Protein AF-A0A954YQ89-F1 (afdb_monomer_lite)

Sequence (185 aa):
KGMESLIGGGPRRVGPFTIPGMLANMASGNVAITLGATGPNYSPVSACAASGHAIGEGMRLIQRGDAKIVYAGGAEAPITRLSVAGYNAMGALSRRNDDPATSSRPFDAGRDGFVLAEGSATLVLEDLDHALERGATIYGEAMGYGATDDANHIVQPAPGGEGAARAMGLALSEANLDPGQIGYI

Structure (mmCIF, N/CA/C/O backbone):
data_AF-A0A954YQ89-F1
#
_entry.id   AF-A0A954YQ89-F1
#
loop_
_atom_site.group_PDB
_atom_site.id
_atom_site.type_symbol
_atom_site.label_atom_id
_atom_site.label_alt_id
_atom_site.label_comp_id
_atom_site.label_asym_id
_atom_site.label_entity_id
_atom_site.label_seq_id
_atom_site.pdbx_PDB_ins_code
_atom_site.Cartn_x
_atom_site.Cartn_y
_atom_site.Cartn_z
_atom_site.occupancy
_atom_site.B_iso_or_equiv
_atom_site.auth_seq_id
_atom_site.auth_comp_id
_atom_site.auth_asym_id
_atom_site.auth_atom_id
_atom_site.pdbx_PDB_model_num
ATOM 1 N N . LYS A 1 1 ? 13.042 11.730 -17.926 1.00 67.81 1 LYS A N 1
ATOM 2 C CA . LYS A 1 1 ? 13.331 13.187 -17.882 1.00 67.81 1 LYS A CA 1
ATOM 3 C C . LYS A 1 1 ? 14.570 13.534 -17.054 1.00 67.81 1 LYS A C 1
ATOM 5 O O . LYS A 1 1 ? 15.540 13.943 -17.664 1.00 67.81 1 LYS A O 1
ATOM 10 N N . GLY A 1 2 ? 14.609 13.352 -15.723 1.00 81.94 2 GLY A N 1
ATOM 11 C CA . GLY A 1 2 ? 15.793 13.733 -14.916 1.00 81.94 2 GLY A CA 1
ATOM 12 C C . GLY A 1 2 ? 17.099 13.044 -15.348 1.00 81.94 2 GLY A C 1
ATOM 13 O O . GLY A 1 2 ? 18.086 13.715 -15.637 1.00 81.94 2 GLY A O 1
ATOM 14 N N . MET A 1 3 ? 17.069 11.714 -15.484 1.00 84.94 3 MET A N 1
ATOM 15 C CA . MET A 1 3 ? 18.231 10.924 -15.920 1.00 84.94 3 MET A CA 1
ATOM 16 C C . MET A 1 3 ? 18.636 11.204 -17.377 1.00 84.94 3 MET A C 1
ATOM 18 O O . MET A 1 3 ? 19.811 11.373 -17.674 1.00 84.94 3 MET A O 1
ATOM 22 N N . GLU A 1 4 ? 17.665 11.322 -18.286 1.00 87.50 4 GLU A N 1
ATOM 23 C CA . GLU A 1 4 ? 17.917 11.667 -19.696 1.00 87.50 4 GLU A CA 1
ATOM 24 C C . GLU A 1 4 ? 18.566 13.052 -19.833 1.00 87.50 4 GLU A C 1
ATOM 26 O O . GLU A 1 4 ? 19.519 13.212 -20.591 1.00 87.50 4 GLU A O 1
ATOM 31 N N . SER A 1 5 ? 18.098 14.043 -19.063 1.00 89.69 5 SER A N 1
ATOM 32 C CA . SER A 1 5 ? 18.705 15.378 -19.012 1.00 89.69 5 SER A CA 1
ATOM 33 C C . SER A 1 5 ? 20.143 15.341 -18.493 1.00 89.69 5 SER A C 1
ATOM 35 O O . SER A 1 5 ? 20.989 16.054 -19.032 1.00 89.69 5 SER A O 1
ATOM 37 N N . LEU A 1 6 ? 20.424 14.515 -17.477 1.00 93.69 6 LEU A N 1
ATOM 38 C CA . LEU A 1 6 ? 21.769 14.342 -16.927 1.00 93.69 6 LEU A CA 1
ATOM 39 C C . LEU A 1 6 ? 22.718 13.700 -17.948 1.00 93.69 6 LEU A C 1
ATOM 41 O O . LEU A 1 6 ? 23.793 14.242 -18.193 1.00 93.69 6 LEU A O 1
ATOM 45 N N . ILE A 1 7 ? 22.318 12.583 -18.562 1.00 94.19 7 ILE A N 1
ATOM 46 C CA . ILE A 1 7 ? 23.151 11.839 -19.521 1.00 94.19 7 ILE A CA 1
ATOM 47 C C . ILE A 1 7 ? 23.373 12.651 -20.803 1.00 94.19 7 ILE A C 1
ATOM 49 O O . ILE A 1 7 ? 24.495 12.738 -21.290 1.00 94.19 7 ILE A O 1
ATOM 53 N N . GLY A 1 8 ? 22.317 13.263 -21.348 1.00 93.50 8 GLY A N 1
ATOM 54 C CA . GLY A 1 8 ? 22.383 13.972 -22.628 1.00 93.50 8 GLY A CA 1
ATOM 55 C C . GLY A 1 8 ? 22.917 15.404 -22.548 1.00 93.50 8 GLY A C 1
ATOM 56 O O . GLY A 1 8 ? 23.298 15.961 -23.573 1.00 93.50 8 GLY A O 1
ATOM 57 N N . GLY A 1 9 ? 22.925 16.030 -21.365 1.00 90.94 9 GLY A N 1
ATOM 58 C CA . GLY A 1 9 ? 23.241 17.457 -21.238 1.00 90.94 9 GLY A CA 1
ATOM 59 C C . GLY A 1 9 ? 23.965 17.876 -19.957 1.00 90.94 9 GLY A C 1
ATOM 60 O O . GLY A 1 9 ? 24.150 19.073 -19.729 1.00 90.94 9 GLY A O 1
ATOM 61 N N . GLY A 1 10 ? 24.395 16.922 -19.130 1.00 94.25 10 GLY A N 1
ATOM 62 C CA . GLY A 1 10 ? 25.173 17.171 -17.922 1.00 94.25 10 GLY A CA 1
ATOM 63 C C . GLY A 1 10 ? 24.354 17.688 -16.729 1.00 94.25 10 GLY A C 1
ATOM 64 O O . GLY A 1 10 ? 23.158 17.971 -16.830 1.00 94.25 10 GLY A O 1
ATOM 65 N N . PRO A 1 11 ? 24.998 17.852 -15.560 1.00 93.94 11 PRO A N 1
ATOM 66 C CA . PRO A 1 11 ? 24.313 18.120 -14.292 1.00 93.94 11 PRO A CA 1
ATOM 67 C C . PRO A 1 11 ? 23.525 19.437 -14.271 1.00 93.94 11 PRO A C 1
ATOM 69 O O . PRO A 1 11 ? 22.501 19.525 -13.602 1.00 93.94 11 PRO A O 1
ATOM 72 N N . ARG A 1 12 ? 23.929 20.448 -15.055 1.00 94.69 12 ARG A N 1
ATOM 73 C CA . ARG A 1 12 ? 23.222 21.743 -15.142 1.00 94.69 12 ARG A CA 1
ATOM 74 C C . ARG A 1 12 ? 21.823 21.646 -15.762 1.00 94.69 12 ARG A C 1
ATOM 76 O O . ARG A 1 12 ? 21.049 22.589 -15.657 1.00 94.69 12 ARG A O 1
ATOM 83 N N . ARG A 1 13 ? 21.504 20.537 -16.439 1.00 93.06 13 ARG A N 1
ATOM 84 C CA . ARG A 1 13 ? 20.197 20.291 -17.073 1.00 93.06 13 ARG A CA 1
ATOM 85 C C . ARG A 1 13 ? 19.208 19.585 -16.145 1.00 93.06 13 ARG A C 1
ATOM 87 O O . ARG A 1 13 ? 18.050 19.402 -16.523 1.00 93.06 13 ARG A O 1
ATOM 94 N N . VAL A 1 14 ? 19.648 19.179 -14.956 1.00 93.50 14 VAL A N 1
ATOM 95 C CA . VAL A 1 14 ? 18.788 18.588 -13.931 1.00 93.50 14 VAL A CA 1
ATOM 96 C C . VAL A 1 14 ? 17.991 19.709 -13.265 1.00 93.50 14 VAL A C 1
ATOM 98 O O . VAL A 1 14 ? 18.559 20.674 -12.762 1.00 93.50 14 VAL A O 1
ATOM 101 N N . GLY A 1 15 ? 16.661 19.609 -13.295 1.00 92.56 15 GLY A N 1
ATOM 102 C CA . GLY A 1 15 ? 15.789 20.641 -12.733 1.00 92.56 15 GLY A CA 1
ATOM 103 C C . GLY A 1 15 ? 15.854 20.683 -11.199 1.00 92.56 15 GLY A C 1
ATOM 104 O O . GLY A 1 15 ? 16.060 19.637 -10.577 1.00 92.56 15 GLY A O 1
ATOM 105 N N . PRO A 1 16 ? 15.605 21.845 -10.567 1.00 92.94 16 PRO A N 1
ATOM 106 C CA . PRO A 1 16 ? 15.677 21.999 -9.109 1.00 92.94 16 PRO A CA 1
ATOM 107 C C . PRO A 1 16 ? 14.652 21.135 -8.355 1.00 92.94 16 PRO A C 1
ATOM 109 O O . PRO A 1 16 ? 14.898 20.716 -7.230 1.00 92.94 16 PRO A O 1
ATOM 112 N N . PHE A 1 17 ? 13.532 20.794 -8.997 1.00 93.06 17 PHE A N 1
ATOM 113 C CA . PHE A 1 17 ? 12.487 19.940 -8.424 1.00 93.06 17 PHE A CA 1
ATOM 114 C C . PHE A 1 17 ? 12.703 18.446 -8.684 1.00 93.06 17 PHE A C 1
ATOM 116 O O . PHE A 1 17 ? 11.810 17.650 -8.426 1.00 93.06 17 PHE A O 1
ATOM 123 N N . THR A 1 18 ? 13.871 18.040 -9.191 1.00 93.00 18 THR A N 1
ATOM 124 C CA . THR A 1 18 ? 14.135 16.627 -9.501 1.00 93.00 18 THR A CA 1
ATOM 125 C C . THR A 1 18 ? 14.035 15.755 -8.252 1.00 93.00 18 THR A C 1
ATOM 127 O O . THR A 1 18 ? 13.341 14.747 -8.292 1.00 93.00 18 THR A O 1
ATOM 130 N N . ILE A 1 19 ? 14.664 16.159 -7.141 1.00 93.19 19 ILE A N 1
ATOM 131 C CA . ILE A 1 19 ? 14.622 15.396 -5.884 1.00 93.19 19 ILE A CA 1
ATOM 132 C C . ILE A 1 19 ? 13.214 15.424 -5.253 1.00 93.19 19 ILE A C 1
ATOM 134 O O . ILE A 1 19 ? 12.648 14.349 -5.056 1.00 93.19 19 ILE A O 1
ATOM 138 N N . PRO A 1 20 ? 12.569 16.592 -5.037 1.00 92.81 20 PRO A N 1
ATOM 139 C CA . PRO A 1 20 ? 11.173 16.630 -4.582 1.00 92.81 20 PRO A CA 1
ATOM 140 C C . PRO A 1 20 ? 10.174 15.935 -5.521 1.00 92.81 20 PRO A C 1
ATOM 142 O O . PRO A 1 20 ? 9.074 15.600 -5.110 1.00 92.81 20 PRO A O 1
ATOM 145 N N . GLY A 1 21 ? 10.519 15.735 -6.792 1.00 91.31 21 GLY A N 1
ATOM 146 C CA . GLY A 1 21 ? 9.680 15.025 -7.754 1.00 91.31 21 GLY A CA 1
ATOM 147 C C . GLY A 1 21 ? 9.870 13.506 -7.769 1.00 91.31 21 GLY A C 1
ATOM 148 O O . GLY A 1 21 ? 9.140 12.839 -8.493 1.00 91.31 21 GLY A O 1
ATOM 149 N N . MET A 1 22 ? 10.849 12.956 -7.037 1.00 91.12 22 MET A N 1
ATOM 150 C CA . MET A 1 22 ? 11.159 11.513 -7.048 1.00 91.12 22 MET A CA 1
ATOM 151 C C . MET A 1 22 ? 11.145 10.844 -5.674 1.00 91.12 22 MET A C 1
ATOM 153 O O . MET A 1 22 ? 11.141 9.619 -5.600 1.00 91.12 22 MET A O 1
ATOM 157 N N . LEU A 1 23 ? 11.193 11.618 -4.589 1.00 95.50 23 LEU A N 1
ATOM 158 C CA . LEU A 1 23 ? 11.127 11.062 -3.242 1.00 95.50 23 LEU A CA 1
ATOM 159 C C . LEU A 1 23 ? 9.740 10.444 -3.000 1.00 95.50 23 LEU A C 1
ATOM 161 O O . LEU A 1 23 ? 8.721 11.105 -3.194 1.00 95.50 23 LEU A O 1
ATOM 165 N N . ALA A 1 24 ? 9.704 9.191 -2.543 1.00 94.88 24 ALA A N 1
ATOM 166 C CA . ALA A 1 24 ? 8.459 8.438 -2.355 1.00 94.88 24 ALA A CA 1
ATOM 167 C C . ALA A 1 24 ? 7.471 9.127 -1.393 1.00 94.88 24 ALA A C 1
ATOM 169 O O . ALA A 1 24 ? 6.262 9.079 -1.599 1.00 94.88 24 ALA A O 1
ATOM 170 N N . ASN A 1 25 ? 7.977 9.839 -0.381 1.00 95.81 25 ASN A N 1
ATOM 171 C CA . ASN A 1 25 ? 7.158 10.552 0.602 1.00 95.81 25 ASN A CA 1
ATOM 172 C C . ASN A 1 25 ? 6.551 11.869 0.093 1.00 95.81 25 ASN A C 1
ATOM 174 O O . ASN A 1 25 ? 5.861 12.570 0.829 1.00 95.81 25 ASN A O 1
ATOM 178 N N . MET A 1 26 ? 6.802 12.252 -1.157 1.00 96.81 26 MET A N 1
ATOM 179 C CA . MET A 1 26 ? 6.308 13.526 -1.675 1.00 96.81 26 MET A CA 1
ATOM 180 C C . MET A 1 26 ? 4.815 13.490 -1.976 1.00 96.81 26 MET A C 1
ATOM 182 O O . MET A 1 26 ? 4.185 14.543 -1.952 1.00 96.81 26 MET A O 1
ATOM 186 N N . ALA A 1 27 ? 4.220 12.312 -2.181 1.00 95.12 27 ALA A N 1
ATOM 187 C CA . ALA A 1 27 ? 2.768 12.186 -2.257 1.00 95.12 27 ALA A CA 1
ATOM 188 C C . ALA A 1 27 ? 2.107 12.633 -0.937 1.00 95.12 27 ALA A C 1
ATOM 190 O O . ALA A 1 27 ? 1.283 13.549 -0.949 1.00 95.12 27 ALA A O 1
ATOM 191 N N . SER A 1 28 ? 2.534 12.079 0.207 1.00 97.06 28 SER A N 1
ATOM 192 C CA . SER A 1 28 ? 2.011 12.472 1.526 1.00 97.06 28 SER A CA 1
ATOM 193 C C . SER A 1 28 ? 2.355 13.922 1.879 1.00 97.06 28 SER A C 1
ATOM 195 O O . SER A 1 28 ? 1.535 14.638 2.454 1.00 97.06 28 SER A O 1
ATOM 197 N N . GLY A 1 29 ? 3.545 14.394 1.493 1.00 97.38 29 GLY A N 1
ATOM 198 C CA . GLY A 1 29 ? 3.954 15.787 1.670 1.00 97.38 29 GLY A CA 1
ATOM 199 C C . GLY A 1 29 ? 3.055 16.776 0.922 1.00 97.38 29 GLY A C 1
ATOM 200 O O . GLY A 1 29 ? 2.600 17.755 1.510 1.00 97.38 29 GLY A O 1
ATOM 201 N N . ASN A 1 30 ? 2.749 16.514 -0.354 1.00 96.81 30 ASN A N 1
ATOM 202 C CA . ASN A 1 30 ? 1.881 17.391 -1.148 1.00 96.81 30 ASN A CA 1
ATOM 203 C C . ASN A 1 30 ? 0.452 17.426 -0.599 1.00 96.81 30 ASN A C 1
ATOM 205 O O . ASN A 1 30 ? -0.103 18.512 -0.449 1.00 96.81 30 ASN A O 1
ATOM 209 N N . VAL A 1 31 ? -0.114 16.271 -0.232 1.00 96.75 31 VAL A N 1
ATOM 210 C CA . VAL A 1 31 ? -1.445 16.207 0.394 1.00 96.75 31 VAL A CA 1
ATOM 211 C C . VAL A 1 31 ? -1.480 17.035 1.680 1.00 96.75 31 VAL A C 1
ATOM 213 O O . VAL A 1 31 ? -2.396 17.833 1.872 1.00 96.75 31 VAL A O 1
ATOM 216 N N . ALA A 1 32 ? -0.458 16.918 2.531 1.00 97.88 3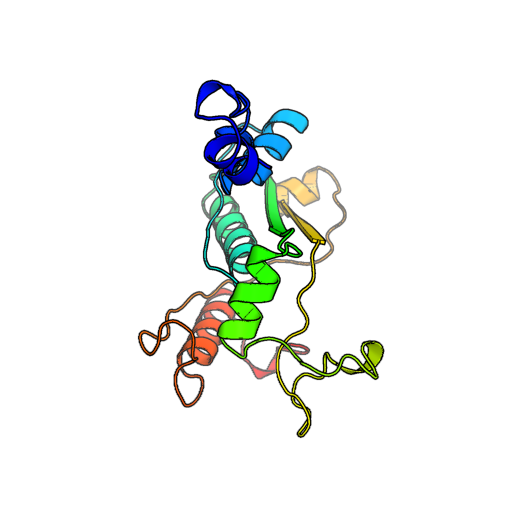2 ALA A N 1
ATOM 217 C CA . ALA A 1 32 ? -0.386 17.691 3.766 1.00 97.88 32 ALA A CA 1
ATOM 218 C C . ALA A 1 32 ? -0.290 19.203 3.523 1.00 97.88 32 ALA A C 1
ATOM 220 O O . ALA A 1 32 ? -0.993 19.962 4.186 1.00 97.88 32 ALA A O 1
ATOM 221 N N . ILE A 1 33 ? 0.510 19.643 2.545 1.00 98.06 33 ILE A N 1
ATOM 222 C CA . ILE A 1 33 ? 0.592 21.059 2.153 1.00 98.06 33 ILE A CA 1
ATOM 223 C C . ILE A 1 33 ? -0.768 21.563 1.662 1.00 98.06 33 ILE A C 1
ATOM 225 O O . ILE A 1 33 ? -1.204 22.637 2.069 1.00 98.06 33 ILE A O 1
ATOM 229 N N . THR A 1 34 ? -1.451 20.798 0.807 1.00 97.75 34 THR A N 1
ATOM 230 C CA . THR A 1 34 ? -2.758 21.181 0.254 1.00 97.75 34 THR A CA 1
ATOM 231 C C . THR A 1 34 ? -3.837 21.289 1.329 1.00 97.75 34 THR A C 1
ATOM 233 O O . THR A 1 34 ? -4.654 22.204 1.277 1.00 97.75 34 THR A O 1
ATOM 236 N N . LEU A 1 35 ? -3.843 20.375 2.299 1.00 97.19 35 LEU A N 1
ATOM 237 C CA . LEU A 1 35 ? -4.869 20.311 3.342 1.00 97.19 35 LEU A CA 1
ATOM 238 C C . LEU A 1 35 ? -4.512 21.107 4.607 1.00 97.19 35 LEU A C 1
ATOM 240 O O . LEU A 1 35 ? -5.348 21.236 5.497 1.00 97.19 35 LEU A O 1
ATOM 244 N N . GLY A 1 36 ? -3.280 21.613 4.717 1.00 97.69 36 GLY A N 1
ATOM 245 C CA . GLY A 1 36 ? -2.772 22.222 5.948 1.00 97.69 36 GLY A CA 1
ATOM 246 C C . GLY A 1 36 ? -2.621 21.223 7.103 1.00 97.69 36 GLY A C 1
ATOM 247 O O . GLY A 1 36 ? -2.709 21.616 8.264 1.00 97.69 36 GLY A O 1
ATOM 248 N N . ALA A 1 37 ? -2.424 19.933 6.806 1.00 97.56 37 ALA A N 1
ATOM 249 C CA . ALA A 1 37 ? -2.300 18.889 7.820 1.00 97.56 37 ALA A CA 1
ATOM 250 C C . ALA A 1 37 ? -0.899 18.895 8.453 1.00 97.56 37 ALA A C 1
ATOM 252 O O . ALA A 1 37 ? 0.110 18.792 7.757 1.00 97.56 37 ALA A O 1
ATOM 253 N N . THR A 1 38 ? -0.843 18.981 9.783 1.00 97.62 38 THR A N 1
ATOM 254 C CA . THR A 1 38 ? 0.404 19.119 10.563 1.00 97.62 38 THR A CA 1
ATOM 255 C C . THR A 1 38 ? 0.677 17.949 11.512 1.00 97.62 38 THR A C 1
ATOM 257 O O . THR A 1 38 ? 1.622 18.004 12.296 1.00 97.62 38 THR A O 1
ATOM 260 N N . GLY A 1 39 ? -0.142 16.895 11.451 1.00 97.75 39 GLY A N 1
ATOM 261 C CA . GLY A 1 39 ? 0.070 15.653 12.195 1.00 97.75 39 GLY A CA 1
ATOM 262 C C . GLY A 1 39 ? 1.210 14.791 11.627 1.00 97.75 39 GLY A C 1
ATOM 263 O O . GLY A 1 39 ? 1.969 15.246 10.764 1.00 97.75 39 GLY A O 1
ATOM 264 N N . PRO A 1 40 ? 1.332 13.529 12.080 1.00 98.06 40 PRO A N 1
ATOM 265 C CA . PRO A 1 40 ? 2.327 12.590 11.565 1.00 98.06 40 PRO A CA 1
ATOM 266 C C . PRO A 1 40 ? 2.283 12.468 10.033 1.00 98.06 40 PRO A C 1
ATOM 268 O O . PRO A 1 40 ? 1.222 12.258 9.447 1.00 98.06 40 PRO A O 1
ATOM 271 N N . ASN A 1 41 ? 3.443 12.590 9.380 1.00 98.25 41 ASN A N 1
ATOM 272 C CA . ASN A 1 41 ? 3.565 12.529 7.922 1.00 98.25 41 ASN A CA 1
ATOM 273 C C . ASN A 1 41 ? 4.774 11.687 7.509 1.00 98.25 41 ASN A C 1
ATOM 275 O O . ASN A 1 41 ? 5.921 12.053 7.768 1.00 98.25 41 ASN A O 1
ATOM 279 N N . TYR A 1 42 ? 4.505 10.561 6.856 1.00 97.50 42 TYR A N 1
ATOM 280 C CA . TYR A 1 42 ? 5.509 9.665 6.297 1.00 97.50 42 TYR A CA 1
ATOM 281 C C . TYR A 1 42 ? 4.881 8.794 5.200 1.00 97.50 42 TYR A C 1
ATOM 283 O O . TYR A 1 42 ? 3.687 8.884 4.916 1.00 97.50 42 TYR A O 1
ATOM 291 N N . SER A 1 43 ? 5.691 7.967 4.540 1.00 97.31 43 SER A N 1
ATOM 292 C CA . SER A 1 43 ? 5.220 7.027 3.518 1.00 97.31 43 SER A CA 1
ATOM 293 C C . SER A 1 43 ? 5.957 5.697 3.660 1.00 97.31 43 SER A C 1
ATOM 295 O O . SER A 1 43 ? 7.146 5.642 3.332 1.00 97.31 43 SER A O 1
ATOM 297 N N . PRO A 1 44 ? 5.308 4.637 4.179 1.00 97.19 44 PRO A N 1
ATOM 298 C CA . PRO A 1 44 ? 5.919 3.316 4.213 1.00 97.19 44 PRO A CA 1
ATOM 299 C C . PRO A 1 44 ? 6.135 2.809 2.783 1.00 97.19 44 PRO A C 1
ATOM 301 O O . PRO A 1 44 ? 5.272 2.956 1.919 1.00 97.19 44 PRO A O 1
ATOM 304 N N . VAL A 1 45 ? 7.297 2.206 2.531 1.00 97.38 45 VAL A N 1
ATOM 305 C CA . VAL A 1 45 ? 7.667 1.670 1.215 1.00 97.38 45 VAL A CA 1
ATOM 306 C C . VAL A 1 45 ? 7.934 0.176 1.352 1.00 97.38 45 VAL A C 1
ATOM 308 O O . VAL A 1 45 ? 9.005 -0.237 1.785 1.00 97.38 45 VAL A O 1
ATOM 311 N N . SER A 1 46 ? 6.942 -0.632 0.981 1.00 97.56 46 SER A N 1
ATOM 312 C CA . SER A 1 46 ? 6.968 -2.103 1.044 1.00 97.56 46 SER A CA 1
ATOM 313 C C . SER A 1 46 ? 6.450 -2.738 -0.254 1.00 97.56 46 SER A C 1
ATOM 315 O O . SER A 1 46 ? 5.720 -3.730 -0.245 1.00 97.56 46 SER A O 1
ATOM 317 N N . ALA A 1 47 ? 6.821 -2.144 -1.394 1.00 97.06 47 ALA A N 1
ATOM 318 C CA . ALA A 1 47 ? 6.390 -2.568 -2.728 1.00 97.06 47 ALA A CA 1
ATOM 319 C C . ALA A 1 47 ? 4.854 -2.696 -2.824 1.00 97.06 47 ALA A C 1
ATOM 321 O O . ALA A 1 47 ? 4.138 -1.767 -2.452 1.00 97.06 47 ALA A O 1
ATOM 322 N N . CYS A 1 48 ? 4.334 -3.831 -3.301 1.00 97.00 48 CYS A N 1
ATOM 323 C CA . CYS A 1 48 ? 2.901 -4.057 -3.516 1.00 97.00 48 CYS A CA 1
ATOM 324 C C . CYS A 1 48 ? 2.042 -3.910 -2.246 1.00 97.00 48 CYS A C 1
ATOM 326 O O . CYS A 1 48 ? 0.845 -3.666 -2.359 1.00 97.00 48 CYS A O 1
ATOM 328 N N . ALA A 1 49 ? 2.633 -4.039 -1.052 1.00 97.94 49 ALA A N 1
ATOM 329 C CA . ALA A 1 49 ? 1.925 -3.923 0.223 1.00 97.94 49 ALA A CA 1
ATOM 330 C C . ALA A 1 49 ? 1.885 -2.486 0.781 1.00 97.94 49 ALA A C 1
ATOM 332 O O . ALA A 1 49 ? 1.259 -2.254 1.815 1.00 97.94 49 ALA A O 1
ATOM 333 N N . ALA A 1 50 ? 2.539 -1.519 0.125 1.00 98.31 50 ALA A N 1
ATOM 334 C CA . ALA A 1 50 ? 2.774 -0.182 0.677 1.00 98.31 50 ALA A CA 1
ATOM 335 C C . ALA A 1 50 ? 1.491 0.543 1.107 1.00 98.31 50 ALA A C 1
ATOM 337 O O . ALA A 1 50 ? 1.439 1.096 2.204 1.00 98.31 50 ALA A O 1
ATOM 338 N N . SER A 1 51 ? 0.436 0.501 0.289 1.00 97.38 51 SER A N 1
ATOM 339 C CA . SER A 1 51 ? -0.846 1.137 0.617 1.00 97.38 51 SER A CA 1
ATOM 340 C C . SER A 1 51 ? -1.569 0.439 1.771 1.00 97.38 51 SER A C 1
ATOM 342 O O . SER A 1 51 ? -2.133 1.116 2.628 1.00 97.38 51 SER A O 1
ATOM 344 N N . GLY A 1 52 ? -1.508 -0.895 1.839 1.00 97.88 52 GLY A N 1
ATOM 345 C CA . GLY A 1 52 ? -2.045 -1.669 2.960 1.00 97.88 52 GLY A CA 1
ATOM 346 C C . GLY A 1 52 ? -1.341 -1.327 4.274 1.00 97.88 52 GLY A C 1
ATOM 347 O O . GLY A 1 52 ? -2.003 -1.072 5.277 1.00 97.88 52 GLY A O 1
ATOM 348 N N . HIS A 1 53 ? -0.009 -1.216 4.252 1.00 98.50 53 HIS A N 1
ATOM 349 C CA . HIS A 1 53 ? 0.765 -0.758 5.408 1.00 98.50 53 HIS A CA 1
ATOM 350 C C . HIS A 1 53 ? 0.442 0.692 5.778 1.00 98.50 53 HIS A C 1
ATOM 352 O O . HIS A 1 53 ? 0.303 0.993 6.955 1.00 98.50 53 HIS A O 1
ATOM 358 N N . ALA A 1 54 ? 0.282 1.596 4.807 1.00 98.50 54 ALA A N 1
ATOM 359 C CA . ALA A 1 54 ? -0.093 2.980 5.093 1.00 98.50 54 ALA A CA 1
ATOM 360 C C . ALA A 1 54 ? -1.449 3.073 5.812 1.00 98.50 54 ALA A C 1
ATOM 362 O O . ALA A 1 54 ? -1.585 3.846 6.758 1.00 98.50 54 ALA A O 1
ATOM 363 N N . ILE A 1 55 ? -2.434 2.269 5.399 1.00 98.56 55 ILE A N 1
ATOM 364 C CA . ILE A 1 55 ? -3.748 2.186 6.055 1.00 98.56 55 ILE A CA 1
ATOM 365 C C . ILE A 1 55 ? -3.614 1.592 7.462 1.00 98.56 55 ILE A C 1
ATOM 367 O O . ILE A 1 55 ? -4.114 2.185 8.416 1.00 98.56 55 ILE A O 1
ATOM 371 N N . GLY A 1 56 ? -2.901 0.473 7.609 1.00 98.31 56 GLY A N 1
ATOM 372 C CA . GLY A 1 56 ? -2.674 -0.174 8.903 1.00 98.31 56 GLY A CA 1
ATOM 373 C C . GLY A 1 56 ? -1.942 0.721 9.906 1.00 98.31 56 GLY A C 1
ATOM 374 O O . GLY A 1 56 ? -2.387 0.885 11.038 1.00 98.31 56 GLY A O 1
ATOM 375 N N . GLU A 1 57 ? -0.861 1.378 9.490 1.00 98.19 57 GLU A N 1
ATOM 376 C CA . GLU A 1 57 ? -0.139 2.333 10.336 1.00 98.19 57 GLU A CA 1
ATOM 377 C C . GLU A 1 57 ? -0.964 3.600 10.611 1.00 98.19 57 GLU A C 1
ATOM 379 O O . GLU A 1 57 ? -0.918 4.138 11.715 1.00 98.19 57 GLU A O 1
ATOM 384 N N . GLY A 1 58 ? -1.789 4.049 9.659 1.00 98.25 58 GLY A N 1
ATOM 385 C CA . GLY A 1 58 ? -2.743 5.135 9.882 1.00 98.25 58 GLY A CA 1
ATOM 386 C C . GLY A 1 58 ? -3.772 4.804 10.967 1.00 98.25 58 GLY A C 1
ATOM 387 O O . GLY A 1 58 ? -4.030 5.630 11.842 1.00 98.25 58 GLY A O 1
ATOM 388 N N . MET A 1 59 ? -4.285 3.571 10.972 1.00 98.19 59 MET A N 1
ATOM 389 C CA . MET A 1 59 ? -5.124 3.046 12.052 1.00 98.19 59 MET A CA 1
ATOM 390 C C . MET A 1 59 ? -4.368 3.057 13.390 1.00 98.19 59 MET A C 1
ATOM 392 O O . MET A 1 59 ? -4.917 3.505 14.396 1.00 98.19 59 MET A O 1
ATOM 396 N N . ARG A 1 60 ? -3.089 2.647 13.412 1.00 98.06 60 ARG A N 1
ATOM 397 C CA . ARG A 1 60 ? -2.257 2.684 14.631 1.00 98.06 60 ARG A CA 1
ATOM 398 C C . ARG A 1 60 ? -2.077 4.088 15.193 1.00 98.06 60 ARG A C 1
ATOM 400 O O . ARG A 1 60 ? -2.106 4.240 16.410 1.00 98.06 60 ARG A O 1
ATOM 407 N N . LEU A 1 61 ? -1.886 5.097 14.343 1.00 98.50 61 LEU A N 1
ATOM 408 C CA . LEU A 1 61 ? -1.762 6.488 14.791 1.00 98.50 61 LEU A CA 1
ATOM 409 C C . LEU A 1 61 ? -3.019 6.951 15.540 1.00 98.50 61 LEU A C 1
ATOM 411 O O . LEU A 1 61 ? -2.906 7.601 16.576 1.00 98.50 61 LEU A O 1
ATOM 415 N N . ILE A 1 62 ? -4.204 6.579 15.051 1.00 98.50 62 ILE A N 1
ATOM 416 C CA . ILE A 1 62 ? -5.476 6.913 15.706 1.00 98.50 62 ILE A CA 1
ATOM 417 C C . ILE A 1 62 ? -5.630 6.135 17.013 1.00 98.50 62 ILE A C 1
ATOM 419 O O . ILE A 1 62 ? -5.854 6.740 18.057 1.00 98.50 62 ILE A O 1
ATOM 423 N N . GLN A 1 63 ? -5.409 4.816 16.994 1.00 97.56 63 GLN A N 1
ATOM 424 C CA . GLN A 1 63 ? -5.487 3.967 18.192 1.00 97.56 63 GLN A CA 1
ATOM 425 C C . GLN A 1 63 ? -4.545 4.426 19.320 1.00 97.56 63 GLN A C 1
ATOM 427 O O . GLN A 1 63 ? -4.862 4.269 20.497 1.00 97.56 63 GLN A O 1
ATOM 432 N N . ARG A 1 64 ? -3.374 4.977 18.974 1.00 97.75 64 ARG A N 1
ATOM 433 C CA . ARG A 1 64 ? -2.398 5.517 19.937 1.00 97.75 64 ARG A CA 1
ATOM 434 C C . ARG A 1 64 ? -2.735 6.929 20.423 1.00 97.75 64 ARG A C 1
ATOM 436 O O . ARG A 1 64 ? -2.108 7.396 21.369 1.00 97.75 64 ARG A O 1
ATOM 443 N N . GLY A 1 65 ? -3.707 7.598 19.803 1.00 97.69 65 GLY A N 1
ATOM 444 C CA . GLY A 1 65 ? -4.069 8.984 20.097 1.00 97.69 65 GLY A CA 1
ATOM 445 C C . GLY A 1 65 ? -3.141 10.028 19.464 1.00 97.69 65 GLY A C 1
ATOM 446 O O . GLY A 1 65 ? -3.228 11.204 19.812 1.00 97.69 65 GLY A O 1
ATOM 447 N N . ASP A 1 66 ? -2.274 9.631 18.526 1.00 98.19 66 ASP A N 1
ATOM 448 C CA . ASP A 1 66 ? -1.330 10.530 17.847 1.00 98.19 66 ASP A CA 1
ATOM 449 C C . ASP A 1 66 ? -2.027 11.426 16.803 1.00 98.19 66 ASP A C 1
ATOM 451 O O . ASP A 1 66 ? -1.510 12.480 16.423 1.00 98.19 66 ASP A O 1
ATOM 455 N N . ALA A 1 67 ? -3.203 11.013 16.318 1.00 98.19 67 ALA A N 1
ATOM 456 C CA . ALA A 1 67 ? -4.027 11.769 15.381 1.00 98.19 67 ALA A CA 1
ATOM 457 C C . ALA A 1 67 ? -5.515 11.429 15.544 1.00 98.19 67 ALA A C 1
ATOM 459 O O . ALA A 1 67 ? -5.865 10.299 15.859 1.00 98.19 67 ALA A O 1
ATOM 460 N N . LYS A 1 68 ? -6.399 12.395 15.262 1.00 97.94 68 LYS A N 1
ATOM 461 C CA . LYS A 1 68 ? -7.853 12.149 15.170 1.00 97.94 68 LYS A CA 1
ATOM 462 C C . LYS A 1 68 ? -8.308 11.762 13.767 1.00 97.94 68 LYS A C 1
ATOM 464 O O . LYS A 1 68 ? -9.275 11.032 13.622 1.00 97.94 68 LYS A O 1
ATOM 469 N N . ILE A 1 69 ? -7.630 12.280 12.742 1.00 98.31 69 ILE A N 1
ATOM 470 C CA . ILE A 1 69 ? -7.912 12.027 11.326 1.00 98.31 69 ILE A CA 1
ATOM 471 C C . ILE A 1 69 ? -6.590 11.700 10.641 1.00 98.31 69 ILE A C 1
ATOM 473 O O . ILE A 1 69 ? -5.611 12.432 10.809 1.00 98.31 69 ILE A O 1
ATOM 477 N N . VAL A 1 70 ? -6.571 10.639 9.838 1.00 98.62 70 VAL A N 1
ATOM 478 C CA . VAL A 1 70 ? -5.422 10.246 9.021 1.00 98.62 70 VAL A CA 1
ATOM 479 C C . VAL A 1 70 ? -5.868 10.002 7.583 1.00 98.62 70 VAL A C 1
ATOM 481 O O . VAL A 1 70 ? -6.785 9.229 7.320 1.00 98.62 70 VAL A O 1
ATOM 484 N N . TYR A 1 71 ? -5.176 10.635 6.637 1.00 98.38 71 TYR A N 1
ATOM 485 C CA . TYR A 1 71 ? -5.292 10.325 5.213 1.00 98.38 71 TYR A CA 1
ATOM 486 C C . TYR A 1 71 ? -4.295 9.216 4.886 1.00 98.38 71 TYR A C 1
ATOM 488 O O . TYR A 1 71 ? -3.087 9.452 4.903 1.00 98.38 71 TYR A O 1
ATOM 496 N N . ALA A 1 72 ? -4.788 8.013 4.610 1.00 98.38 72 ALA A N 1
ATOM 497 C CA . ALA A 1 72 ? -3.950 6.839 4.400 1.00 98.38 72 ALA A CA 1
ATOM 498 C C . ALA A 1 72 ? -4.281 6.144 3.079 1.00 98.38 72 ALA A C 1
ATOM 500 O O . ALA A 1 72 ? -5.444 5.959 2.727 1.00 98.38 72 ALA A O 1
ATOM 501 N N . GLY A 1 73 ? -3.258 5.747 2.328 1.00 97.44 73 GLY A N 1
ATOM 502 C CA . GLY A 1 73 ? -3.443 5.098 1.036 1.00 97.44 73 GLY A CA 1
ATOM 503 C C . GLY A 1 73 ? -2.148 5.004 0.249 1.00 97.44 73 GLY A C 1
ATOM 504 O O . GLY A 1 73 ? -1.067 4.904 0.824 1.00 97.44 73 GLY A O 1
ATOM 505 N N . GLY A 1 74 ? -2.254 5.033 -1.075 1.00 97.69 74 GLY A N 1
ATOM 506 C CA . GLY A 1 74 ? -1.096 4.954 -1.954 1.00 97.69 74 GLY A CA 1
ATOM 507 C C . GLY A 1 74 ? -1.380 5.488 -3.348 1.00 97.69 74 GLY A C 1
ATOM 508 O O . GLY A 1 74 ? -2.529 5.577 -3.784 1.00 97.69 74 GLY A O 1
ATOM 509 N N . ALA A 1 75 ? -0.307 5.838 -4.043 1.00 97.19 75 ALA A N 1
ATOM 510 C CA . ALA A 1 75 ? -0.316 6.238 -5.437 1.00 97.19 75 ALA A CA 1
ATOM 511 C C . ALA A 1 75 ? 0.889 5.608 -6.129 1.00 97.19 75 ALA A C 1
ATOM 513 O O . ALA A 1 75 ? 1.955 5.496 -5.525 1.00 97.19 75 ALA A O 1
ATOM 514 N N . GLU A 1 76 ? 0.717 5.210 -7.381 1.00 97.50 76 GLU A N 1
ATOM 515 C CA . GLU A 1 76 ? 1.781 4.626 -8.184 1.00 97.50 76 GLU A CA 1
ATOM 516 C C . GLU A 1 76 ? 1.589 4.999 -9.657 1.00 97.50 76 GLU A C 1
ATOM 518 O O . GLU A 1 76 ? 0.467 5.010 -10.169 1.00 97.50 76 GLU A O 1
ATOM 523 N N . ALA A 1 77 ? 2.690 5.309 -10.340 1.00 96.31 77 ALA A N 1
ATOM 524 C CA . ALA A 1 77 ? 2.708 5.687 -11.756 1.00 96.31 77 ALA A CA 1
ATOM 525 C C . ALA A 1 77 ? 3.871 4.984 -12.471 1.00 96.31 77 ALA A C 1
ATOM 527 O O . ALA A 1 77 ? 4.815 5.626 -12.950 1.00 96.31 77 ALA A O 1
ATOM 528 N N . PRO A 1 78 ? 3.863 3.640 -12.513 1.00 96.00 78 PRO A N 1
ATOM 529 C CA . PRO A 1 78 ? 5.038 2.875 -12.864 1.00 96.00 78 PRO A CA 1
ATOM 530 C C . PRO A 1 78 ? 5.119 2.632 -14.372 1.00 96.00 78 PRO A C 1
ATOM 532 O O . PRO A 1 78 ? 6.079 2.004 -14.808 1.00 96.00 78 PRO A O 1
ATOM 535 N N . ILE A 1 79 ? 4.161 3.094 -15.186 1.00 97.19 79 ILE A N 1
ATOM 536 C CA . ILE A 1 79 ? 4.107 2.836 -16.633 1.00 97.19 79 ILE A CA 1
ATOM 537 C C . ILE A 1 79 ? 5.139 3.712 -17.358 1.00 97.19 79 ILE A C 1
ATOM 539 O O . ILE A 1 79 ? 4.853 4.692 -18.042 1.00 97.19 79 ILE A O 1
ATOM 543 N N . THR A 1 80 ? 6.403 3.335 -17.198 1.00 96.00 80 THR A N 1
ATOM 544 C CA . THR A 1 80 ? 7.555 3.954 -17.848 1.00 96.00 80 THR A CA 1
ATOM 545 C C . THR A 1 80 ? 8.329 2.906 -18.635 1.00 96.00 80 THR A C 1
ATOM 547 O O . THR A 1 80 ? 8.289 1.715 -18.324 1.00 96.00 80 THR A O 1
ATOM 550 N N . ARG A 1 81 ? 9.101 3.342 -19.640 1.00 95.19 81 ARG A N 1
ATOM 551 C CA . ARG A 1 81 ? 9.946 2.431 -20.434 1.00 95.19 81 ARG A CA 1
ATOM 552 C C . ARG A 1 81 ? 10.875 1.589 -19.558 1.00 95.19 81 ARG A C 1
ATOM 554 O O . ARG A 1 81 ? 11.042 0.405 -19.827 1.00 95.19 81 ARG A O 1
ATOM 561 N N . LEU A 1 82 ? 11.457 2.196 -18.522 1.00 95.44 82 LEU A N 1
ATOM 562 C CA . LEU A 1 82 ? 12.380 1.516 -17.617 1.00 95.44 82 LEU A CA 1
ATOM 563 C C . LEU A 1 82 ? 11.664 0.438 -16.799 1.00 95.44 82 LEU A C 1
ATOM 565 O O . LEU A 1 82 ? 12.132 -0.695 -16.757 1.00 95.44 82 LEU A O 1
ATOM 569 N N . SER A 1 83 ? 10.521 0.769 -16.198 1.00 96.62 83 SER A N 1
ATOM 570 C CA . SER A 1 83 ? 9.765 -0.174 -15.369 1.00 96.62 83 SER A CA 1
ATOM 571 C C . SER A 1 83 ? 9.231 -1.348 -16.185 1.00 96.62 83 SER A C 1
ATOM 573 O O . SER A 1 83 ? 9.401 -2.496 -15.785 1.00 96.62 83 SER A O 1
ATOM 575 N N . VAL A 1 84 ? 8.640 -1.082 -17.357 1.00 97.75 84 VAL A N 1
ATOM 576 C CA . VAL A 1 84 ? 8.138 -2.135 -18.257 1.00 97.75 84 VAL A CA 1
ATOM 577 C C . VAL A 1 84 ? 9.284 -3.052 -18.688 1.00 97.75 84 VAL A C 1
ATOM 579 O O . VAL A 1 84 ? 9.148 -4.273 -18.626 1.00 97.75 84 VAL A O 1
ATOM 582 N N . ALA A 1 85 ? 10.436 -2.488 -19.072 1.00 97.88 85 ALA A N 1
ATOM 583 C CA . ALA A 1 85 ? 11.609 -3.276 -19.440 1.00 97.88 85 ALA A CA 1
ATOM 584 C C . ALA A 1 85 ? 12.132 -4.119 -18.265 1.00 97.88 85 ALA A C 1
ATOM 586 O O . ALA A 1 85 ? 12.411 -5.302 -18.449 1.00 97.88 85 ALA A O 1
ATOM 587 N N . GLY A 1 86 ? 12.220 -3.538 -17.065 1.00 97.81 86 GLY A N 1
ATOM 588 C CA . GLY A 1 86 ? 12.677 -4.223 -15.855 1.00 97.81 86 GLY A CA 1
ATOM 589 C C . GLY A 1 86 ? 11.774 -5.392 -15.462 1.00 97.81 86 GLY A C 1
ATOM 590 O O . GLY A 1 86 ? 12.248 -6.521 -15.338 1.00 97.81 86 GLY A O 1
ATOM 591 N N . TYR A 1 87 ? 10.463 -5.161 -15.353 1.00 97.69 87 TYR A N 1
ATOM 592 C CA . TYR A 1 87 ? 9.511 -6.223 -15.016 1.00 97.69 87 TYR A CA 1
ATOM 593 C C . TYR A 1 87 ? 9.418 -7.300 -16.106 1.00 97.69 87 TYR A C 1
ATOM 595 O O . TYR A 1 87 ? 9.287 -8.484 -15.791 1.00 97.69 87 TYR A O 1
ATOM 603 N N . ASN A 1 88 ? 9.539 -6.935 -17.389 1.00 96.88 88 ASN A N 1
ATOM 604 C CA . ASN A 1 88 ? 9.597 -7.926 -18.465 1.00 96.88 88 ASN A CA 1
ATOM 605 C C . ASN A 1 88 ? 10.887 -8.764 -18.416 1.00 96.88 88 ASN A C 1
ATOM 607 O O . ASN A 1 88 ? 10.832 -9.968 -18.674 1.00 96.88 88 ASN A O 1
ATOM 611 N N . ALA A 1 89 ? 12.029 -8.160 -18.065 1.00 97.38 89 ALA A N 1
ATOM 612 C CA . ALA A 1 89 ? 13.301 -8.866 -17.895 1.00 97.38 89 ALA A CA 1
ATOM 613 C C . ALA A 1 89 ? 13.263 -9.856 -16.720 1.00 97.38 89 ALA A C 1
ATOM 615 O O . ALA A 1 89 ? 13.855 -10.928 -16.806 1.00 97.38 89 ALA A O 1
ATOM 616 N N . MET A 1 90 ? 12.505 -9.540 -15.667 1.00 95.62 90 MET A N 1
ATOM 617 C CA . MET A 1 90 ? 12.199 -10.467 -14.570 1.00 95.62 90 MET A CA 1
ATOM 618 C C . MET A 1 90 ? 11.238 -11.599 -14.970 1.00 95.62 90 MET A C 1
ATOM 620 O O . MET A 1 90 ? 11.051 -12.535 -14.200 1.00 95.62 90 MET A O 1
ATOM 624 N N . GLY A 1 91 ? 10.593 -11.511 -16.140 1.00 95.88 91 GLY A N 1
ATOM 625 C CA . GLY A 1 91 ? 9.533 -12.436 -16.544 1.00 95.88 91 GLY A CA 1
ATOM 626 C C . GLY A 1 91 ? 8.240 -12.277 -15.738 1.00 95.88 91 GLY A C 1
ATOM 627 O O . GLY A 1 91 ? 7.473 -13.227 -15.651 1.00 95.88 91 GLY A O 1
ATOM 628 N N . ALA A 1 92 ? 8.007 -11.106 -15.136 1.00 97.50 92 ALA A N 1
ATOM 629 C CA . ALA A 1 92 ? 6.876 -10.879 -14.236 1.00 97.50 92 ALA A CA 1
ATOM 630 C C . ALA A 1 92 ? 5.605 -10.370 -14.944 1.00 97.50 92 ALA A C 1
ATOM 632 O O . ALA A 1 92 ? 4.511 -10.484 -14.392 1.00 97.50 92 ALA A O 1
ATOM 633 N N . LEU A 1 93 ? 5.740 -9.800 -16.148 1.00 98.19 93 LEU A N 1
ATOM 634 C CA . LEU A 1 93 ? 4.616 -9.263 -16.920 1.00 98.19 93 LEU A CA 1
ATOM 635 C C . LEU A 1 93 ? 3.973 -10.330 -17.803 1.00 98.19 93 LEU A C 1
ATOM 637 O O . LEU A 1 93 ? 4.682 -11.106 -18.445 1.00 98.19 93 LEU A O 1
ATOM 641 N N . SER A 1 94 ? 2.643 -10.280 -17.915 1.00 98.25 94 SER A N 1
ATOM 642 C CA . SER A 1 94 ? 1.931 -11.000 -18.974 1.00 98.25 94 SER A CA 1
ATOM 643 C C . SER A 1 94 ? 2.438 -10.559 -20.351 1.00 98.25 94 SER A C 1
ATOM 645 O O . SER A 1 94 ? 2.720 -9.378 -20.578 1.00 98.25 94 SER A O 1
ATOM 647 N N . ARG A 1 95 ? 2.553 -11.506 -21.288 1.00 96.81 95 ARG A N 1
ATOM 648 C CA . ARG A 1 95 ? 3.027 -11.258 -22.665 1.00 96.81 95 ARG A CA 1
ATOM 649 C C . ARG A 1 95 ? 1.929 -11.400 -23.714 1.00 96.81 95 ARG A C 1
ATOM 651 O O . ARG A 1 95 ? 2.209 -11.329 -24.914 1.00 96.81 95 ARG A O 1
ATOM 658 N N . ARG A 1 96 ? 0.684 -11.557 -23.272 1.00 96.81 96 ARG A N 1
ATOM 659 C CA . ARG A 1 96 ? -0.511 -11.598 -24.114 1.00 96.81 96 ARG A CA 1
ATOM 660 C C . ARG A 1 96 ? -0.865 -10.203 -24.626 1.00 96.81 96 ARG A C 1
ATOM 662 O O . ARG A 1 96 ? -1.672 -9.482 -24.049 1.00 96.81 96 ARG A O 1
ATOM 669 N N . ASN A 1 97 ? -0.195 -9.806 -25.700 1.00 97.56 97 ASN A N 1
ATOM 670 C CA . ASN A 1 97 ? -0.405 -8.517 -26.359 1.00 97.56 97 ASN A CA 1
ATOM 671 C C . ASN A 1 97 ? -1.499 -8.580 -27.439 1.00 97.56 97 ASN A C 1
ATOM 673 O O . ASN A 1 97 ? -2.000 -7.546 -27.868 1.00 97.56 97 ASN A O 1
ATOM 677 N N . ASP A 1 98 ? -1.847 -9.785 -27.885 1.00 97.81 98 ASP A N 1
ATOM 678 C CA . ASP A 1 98 ? -2.891 -10.091 -28.865 1.00 97.81 98 ASP A CA 1
ATOM 679 C C . ASP A 1 98 ? -4.308 -9.977 -28.284 1.00 97.81 98 ASP A C 1
ATOM 681 O O . ASP A 1 98 ? -5.233 -9.619 -29.008 1.00 97.81 98 ASP A O 1
ATOM 685 N N . ASP A 1 99 ? -4.466 -10.217 -26.979 1.00 96.94 99 ASP A N 1
ATOM 686 C CA . ASP A 1 99 ? -5.728 -10.027 -26.254 1.00 96.94 99 ASP A CA 1
ATOM 687 C C . ASP A 1 99 ? -5.510 -9.391 -24.861 1.00 96.94 99 ASP A C 1
ATOM 689 O O . ASP A 1 99 ? -5.609 -10.072 -23.835 1.00 96.94 99 ASP A O 1
ATOM 693 N N . PRO A 1 100 ? -5.196 -8.079 -24.799 1.00 96.81 100 PRO A N 1
ATOM 694 C CA . PRO A 1 100 ? -4.871 -7.389 -23.548 1.00 96.81 100 PRO A CA 1
ATOM 695 C C . PRO A 1 100 ? -6.003 -7.393 -22.515 1.00 96.81 100 PRO A C 1
ATOM 697 O O . PRO A 1 100 ? -5.746 -7.366 -21.311 1.00 96.81 100 PRO A O 1
ATOM 700 N N . ALA A 1 101 ? -7.257 -7.420 -22.977 1.00 97.38 101 ALA A N 1
ATOM 701 C CA . ALA A 1 101 ? -8.439 -7.357 -22.120 1.00 97.38 101 ALA A CA 1
ATOM 702 C C . ALA A 1 101 ? -8.565 -8.587 -21.212 1.00 97.38 101 ALA A C 1
ATOM 704 O O . ALA A 1 101 ? -9.154 -8.500 -20.137 1.00 97.38 101 ALA A O 1
ATOM 705 N N . THR A 1 102 ? -7.986 -9.719 -21.619 1.00 97.19 102 THR A N 1
ATOM 706 C CA . THR A 1 102 ? -8.021 -10.960 -20.842 1.00 97.19 102 THR A CA 1
ATOM 707 C C . THR A 1 102 ? -6.687 -11.274 -20.165 1.00 97.19 102 THR A C 1
ATOM 709 O O . THR A 1 102 ? -6.582 -12.311 -19.512 1.00 97.19 102 THR A O 1
ATOM 712 N N . SER A 1 103 ? -5.654 -10.437 -20.302 1.00 97.88 103 SER A N 1
ATOM 713 C CA . SER A 1 103 ? -4.297 -10.734 -19.814 1.00 97.88 103 SER A CA 1
ATOM 714 C C . SER A 1 103 ? -4.207 -10.860 -18.293 1.00 97.88 103 SER A C 1
ATOM 716 O O . SER A 1 103 ? -3.522 -11.749 -17.793 1.00 97.88 103 SER A O 1
ATOM 718 N N . SER A 1 104 ? -4.935 -10.027 -17.542 1.00 98.31 104 SER A N 1
ATOM 719 C CA . SER A 1 104 ? -5.017 -10.162 -16.084 1.00 98.31 104 SER A CA 1
ATOM 720 C C . SER A 1 104 ? -6.036 -11.236 -15.711 1.00 98.31 104 SER A C 1
ATOM 722 O O . SER A 1 104 ? -7.243 -11.024 -15.808 1.00 98.31 104 SER A O 1
ATOM 724 N N . ARG A 1 105 ? -5.541 -12.404 -15.293 1.00 97.88 105 ARG A N 1
ATOM 725 C CA . ARG A 1 105 ? -6.361 -13.583 -14.968 1.00 97.88 105 ARG A CA 1
ATOM 726 C C . ARG A 1 105 ? -5.863 -14.310 -13.709 1.00 97.88 105 ARG A C 1
ATOM 728 O O . ARG A 1 105 ? -5.275 -15.389 -13.794 1.00 97.88 105 ARG A O 1
ATOM 735 N N . PRO A 1 106 ? -6.021 -13.712 -12.517 1.00 97.88 106 PRO A N 1
ATOM 736 C CA . PRO A 1 106 ? -5.617 -14.350 -11.267 1.00 97.88 106 PRO A CA 1
ATOM 737 C C . PRO A 1 106 ? -6.203 -15.762 -11.133 1.00 97.88 106 PRO A C 1
ATOM 739 O O . PRO A 1 106 ? -7.352 -15.995 -11.495 1.00 97.88 106 PRO A O 1
ATOM 742 N N . PHE A 1 107 ? -5.398 -16.699 -10.626 1.00 97.50 107 PHE A N 1
ATOM 743 C CA . PHE A 1 107 ? -5.755 -18.110 -10.387 1.00 97.50 107 PHE A CA 1
ATOM 744 C C . PHE A 1 107 ? -6.086 -18.967 -11.624 1.00 97.50 107 PHE A C 1
ATOM 746 O O . PHE A 1 107 ? -6.109 -20.191 -11.508 1.00 97.50 107 PHE A O 1
ATOM 753 N N . ASP A 1 108 ? -6.241 -18.374 -12.809 1.00 98.25 108 ASP A N 1
ATOM 754 C CA . ASP A 1 108 ? -6.438 -19.118 -14.053 1.00 98.25 108 ASP A CA 1
ATOM 755 C C . ASP A 1 108 ? -5.199 -19.959 -14.416 1.00 98.25 108 ASP A C 1
ATOM 757 O O . ASP A 1 108 ? -4.049 -19.574 -14.154 1.00 98.25 108 ASP A O 1
ATOM 761 N N . ALA A 1 109 ? -5.422 -21.126 -15.027 1.00 97.75 109 ALA A N 1
ATOM 762 C CA . ALA A 1 109 ? -4.352 -22.042 -15.425 1.00 97.75 109 ALA A CA 1
ATOM 763 C C . ALA A 1 109 ? -3.456 -21.460 -16.532 1.00 97.75 109 ALA A C 1
ATOM 765 O O . ALA A 1 109 ? -2.274 -21.788 -16.599 1.00 97.75 109 ALA A O 1
ATOM 766 N N . GLY A 1 110 ? -4.004 -20.584 -17.378 1.00 96.88 110 GLY A N 1
ATOM 767 C CA . GLY A 1 110 ? -3.306 -19.917 -18.471 1.00 96.88 110 GLY A CA 1
ATOM 768 C C . GLY A 1 110 ? -2.745 -18.539 -18.116 1.00 96.88 110 GLY A C 1
ATOM 769 O O . GLY A 1 110 ? -2.467 -17.763 -19.036 1.00 96.88 110 GLY A O 1
ATOM 770 N N . ARG A 1 111 ? -2.632 -18.192 -16.824 1.00 98.06 111 ARG A N 1
ATOM 771 C CA . ARG A 1 111 ? -1.980 -16.952 -16.363 1.00 98.06 111 ARG A CA 1
ATOM 772 C C . ARG A 1 111 ? -0.475 -16.990 -16.635 1.00 98.06 111 ARG A C 1
ATOM 774 O O . ARG A 1 111 ? 0.162 -18.022 -16.441 1.00 98.06 111 ARG A O 1
ATOM 781 N N . ASP A 1 112 ? 0.101 -15.862 -17.032 1.00 97.75 112 ASP A N 1
ATOM 782 C CA . ASP A 1 112 ? 1.509 -15.774 -17.449 1.00 97.75 112 ASP A CA 1
ATOM 783 C C . ASP A 1 112 ? 2.271 -14.575 -16.853 1.00 97.75 112 ASP A C 1
ATOM 785 O O . ASP A 1 112 ? 3.417 -14.335 -17.217 1.00 97.75 112 ASP A O 1
ATOM 789 N N . GLY A 1 113 ? 1.657 -13.833 -15.930 1.00 97.75 113 GLY A N 1
ATOM 790 C CA . GLY A 1 113 ? 2.251 -12.678 -15.259 1.00 97.75 113 GLY A CA 1
ATOM 791 C C . GLY A 1 113 ? 1.186 -11.664 -14.851 1.00 97.75 113 GLY A C 1
ATOM 792 O O . GLY A 1 113 ? 0.000 -11.854 -15.126 1.00 97.75 113 GLY A O 1
ATOM 793 N N . PHE A 1 114 ? 1.593 -10.586 -14.186 1.00 98.19 114 PHE A N 1
ATOM 794 C CA . PHE A 1 114 ? 0.680 -9.488 -13.864 1.00 98.19 114 PHE A CA 1
ATOM 795 C C . PHE A 1 114 ? 0.611 -8.470 -15.013 1.00 98.19 114 PHE A C 1
ATOM 797 O O . PHE A 1 114 ? 1.482 -8.422 -15.886 1.00 98.19 114 PHE A O 1
ATOM 804 N N . VAL A 1 115 ? -0.432 -7.640 -15.010 1.00 98.31 115 VAL A N 1
ATOM 805 C CA . VAL A 1 115 ? -0.566 -6.496 -15.922 1.00 98.31 115 VAL A CA 1
ATOM 806 C C . VAL A 1 115 ? -0.215 -5.231 -15.149 1.00 98.31 115 VAL A C 1
ATOM 808 O O . VAL A 1 115 ? -0.841 -4.933 -14.134 1.00 98.31 115 VAL A O 1
ATOM 811 N N . LEU A 1 116 ? 0.813 -4.509 -15.597 1.00 97.50 116 LEU A N 1
ATOM 812 C CA . LEU A 1 116 ? 1.24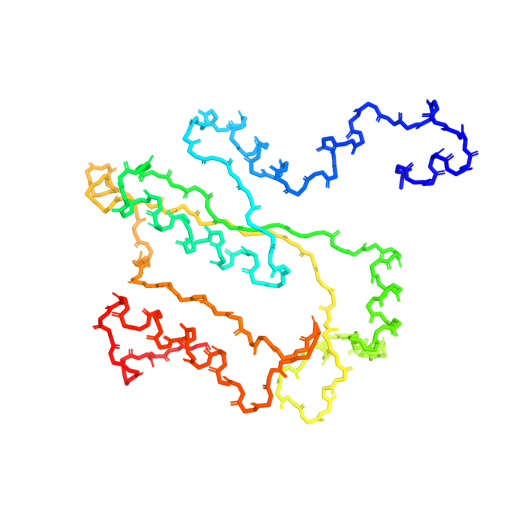8 -3.274 -14.947 1.00 97.50 116 LEU A CA 1
ATOM 813 C C . LEU A 1 116 ? 0.178 -2.187 -15.106 1.00 97.50 116 LEU A C 1
ATOM 815 O O . LEU A 1 116 ? -0.281 -1.931 -16.217 1.00 97.50 116 LEU A O 1
ATOM 819 N N . ALA A 1 117 ? -0.181 -1.543 -14.000 1.00 97.44 117 ALA A N 1
ATOM 820 C CA . ALA A 1 117 ? -1.190 -0.494 -13.942 1.00 97.44 117 ALA A CA 1
ATOM 821 C C . ALA A 1 117 ? -0.678 0.708 -13.135 1.00 97.44 117 ALA A C 1
ATOM 823 O O . ALA A 1 117 ? 0.345 0.622 -12.456 1.00 97.44 117 ALA A O 1
ATOM 824 N N . GLU A 1 118 ? -1.402 1.818 -13.209 1.00 98.06 118 GLU A N 1
ATOM 825 C CA . GLU A 1 118 ? -1.150 3.043 -12.451 1.00 98.06 118 GLU A CA 1
ATOM 826 C C . GLU A 1 118 ? -2.443 3.566 -11.827 1.00 98.06 118 GLU A C 1
ATOM 828 O O . GLU A 1 118 ? -3.539 3.243 -12.288 1.00 98.06 118 GLU A O 1
ATOM 833 N N . GLY A 1 119 ? -2.319 4.368 -10.773 1.00 97.69 119 GLY A N 1
ATOM 834 C CA . GLY A 1 119 ? -3.463 4.962 -10.096 1.00 97.69 119 GLY A CA 1
ATOM 835 C C . GLY A 1 119 ? -3.159 5.394 -8.670 1.00 97.69 119 GLY A C 1
ATOM 836 O O . GLY A 1 119 ? -2.024 5.340 -8.199 1.00 97.69 119 GLY A O 1
ATOM 837 N N . SER A 1 120 ? -4.201 5.829 -7.970 1.00 97.75 120 SER A N 1
ATOM 838 C CA . SER A 1 120 ? -4.122 6.230 -6.568 1.00 97.75 120 SER A CA 1
ATOM 839 C C . SER A 1 120 ? -5.435 5.973 -5.848 1.00 97.75 120 SER A C 1
ATOM 841 O O . SER A 1 120 ? -6.502 6.137 -6.437 1.00 97.75 120 SER A O 1
ATOM 843 N N . ALA A 1 121 ? -5.354 5.659 -4.561 1.00 97.19 121 ALA A N 1
ATOM 844 C CA . ALA A 1 121 ? -6.500 5.573 -3.669 1.00 97.19 121 ALA A CA 1
ATOM 845 C C . ALA A 1 121 ? -6.114 6.086 -2.280 1.00 97.19 121 ALA A C 1
ATOM 847 O O . ALA A 1 121 ? -4.964 5.974 -1.851 1.00 97.19 121 ALA A O 1
ATOM 848 N N . THR A 1 122 ? -7.070 6.673 -1.569 1.00 97.50 122 THR A N 1
ATOM 849 C CA . THR A 1 122 ? -6.873 7.185 -0.210 1.00 97.50 122 THR A CA 1
ATOM 850 C C . THR A 1 122 ? -8.160 7.016 0.579 1.00 97.50 122 THR A C 1
ATOM 852 O O . THR A 1 122 ? -9.244 7.290 0.068 1.00 97.50 122 THR A O 1
ATOM 855 N N . LEU A 1 123 ? -8.020 6.571 1.821 1.00 98.19 123 LEU A N 1
ATOM 856 C CA . LEU A 1 123 ? -9.068 6.522 2.824 1.00 98.19 123 LEU A CA 1
ATOM 857 C C . LEU A 1 123 ? -8.849 7.650 3.830 1.00 98.19 123 LEU A C 1
ATOM 859 O O . LEU A 1 123 ? -7.712 8.009 4.148 1.00 98.19 123 LEU A O 1
ATOM 863 N N . VAL A 1 124 ? -9.953 8.184 4.341 1.00 98.38 124 VAL A N 1
ATOM 864 C CA . VAL A 1 124 ? -9.946 9.036 5.528 1.00 98.38 124 VAL A CA 1
ATOM 865 C C . VAL A 1 124 ? -10.278 8.132 6.702 1.00 98.38 124 VAL A C 1
ATOM 867 O O . VAL A 1 124 ? -11.411 7.673 6.828 1.00 98.38 124 VAL A O 1
ATOM 870 N N . LEU A 1 125 ? -9.269 7.832 7.509 1.00 98.62 125 LEU A N 1
ATOM 871 C CA . LEU A 1 125 ? -9.437 7.141 8.778 1.00 98.62 125 LEU A CA 1
ATOM 872 C C . LEU A 1 125 ? -9.674 8.190 9.854 1.00 98.62 125 LEU A C 1
ATOM 874 O O . LEU A 1 125 ? -9.046 9.251 9.837 1.00 98.62 125 LEU A O 1
ATOM 878 N N . GLU A 1 126 ? -10.570 7.900 10.782 1.00 98.69 126 GLU A N 1
ATOM 879 C CA . GLU A 1 126 ? -10.964 8.857 11.802 1.00 98.69 126 GLU A CA 1
ATOM 880 C C . GLU A 1 126 ? -11.322 8.149 13.103 1.00 98.69 126 GLU A C 1
ATOM 882 O O . GLU A 1 126 ? -11.872 7.049 13.089 1.00 98.69 126 GLU A O 1
ATOM 887 N N . ASP A 1 127 ? -10.983 8.794 14.213 1.00 98.44 127 ASP A N 1
ATOM 888 C CA . ASP A 1 127 ? -11.440 8.415 15.543 1.00 98.44 127 ASP A CA 1
ATOM 889 C C . ASP A 1 127 ? -12.977 8.372 15.598 1.00 98.44 127 ASP A C 1
ATOM 891 O O . ASP A 1 127 ? -13.648 9.291 15.121 1.00 98.44 127 ASP A O 1
ATOM 895 N N . LEU A 1 128 ? -13.539 7.298 16.160 1.00 98.25 128 LEU A N 1
ATOM 896 C CA . LEU A 1 128 ? -14.978 7.038 16.092 1.00 98.25 128 LEU A CA 1
ATOM 897 C C . LEU A 1 128 ? -15.788 8.113 16.820 1.00 98.25 128 LEU A C 1
ATOM 899 O O . LEU A 1 128 ? -16.762 8.620 16.262 1.00 98.25 128 LEU A O 1
ATOM 903 N N . ASP A 1 129 ? -15.376 8.489 18.030 1.00 98.19 129 ASP A N 1
ATOM 904 C CA . ASP A 1 129 ? -16.079 9.502 18.818 1.00 98.19 129 ASP A CA 1
ATOM 905 C C . ASP A 1 129 ? -16.044 10.850 18.093 1.00 98.19 129 ASP A C 1
ATOM 907 O O . ASP A 1 129 ? -17.083 11.484 17.899 1.00 98.19 129 ASP A O 1
ATOM 911 N N . HIS A 1 130 ? -14.876 11.238 17.572 1.00 98.50 130 HIS A N 1
ATOM 912 C CA . HIS A 1 130 ? -14.739 12.444 16.760 1.00 98.50 130 HIS A CA 1
ATOM 913 C C . HIS A 1 130 ? -15.623 12.421 15.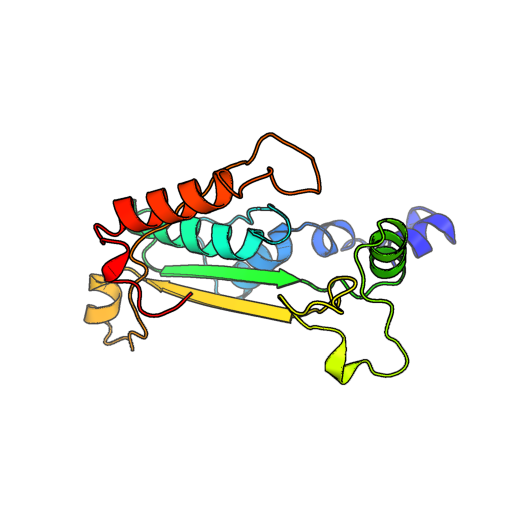498 1.00 98.50 130 HIS A C 1
ATOM 915 O O . HIS A 1 130 ? -16.267 13.423 15.170 1.00 98.50 130 HIS A O 1
ATOM 921 N N . ALA A 1 131 ? -15.686 11.287 14.792 1.00 98.50 131 ALA A N 1
ATOM 922 C CA . ALA A 1 131 ? -16.527 11.117 13.610 1.00 98.50 131 ALA A CA 1
ATOM 923 C C . ALA A 1 131 ? -18.023 11.250 13.949 1.00 98.50 131 ALA A C 1
ATOM 925 O O . ALA A 1 131 ? -18.763 11.927 13.226 1.00 98.50 131 ALA A O 1
ATOM 926 N N . LEU A 1 132 ? -18.464 10.644 15.056 1.00 98.38 132 LEU A N 1
ATOM 927 C CA . LEU A 1 132 ? -19.845 10.706 15.537 1.00 98.38 132 LEU A CA 1
ATOM 928 C C . LEU A 1 132 ? -20.233 12.123 15.972 1.00 98.38 132 LEU A C 1
ATOM 930 O O . LEU A 1 132 ? -21.287 12.613 15.565 1.00 98.38 132 LEU A O 1
ATOM 934 N N . GLU A 1 133 ? -19.374 12.808 16.732 1.00 98.38 133 GLU A N 1
ATOM 935 C CA . GLU A 1 133 ? -19.602 14.179 17.211 1.00 98.38 133 GLU A CA 1
ATOM 936 C C . GLU A 1 133 ? -19.876 15.160 16.065 1.00 98.38 133 GLU A C 1
ATOM 938 O O . GLU A 1 133 ? -20.755 16.020 16.169 1.00 98.38 133 GLU A O 1
ATOM 943 N N . ARG A 1 134 ? -19.156 15.021 14.946 1.00 98.25 134 ARG A N 1
ATOM 944 C CA . ARG A 1 134 ? -19.334 15.881 13.765 1.00 98.25 134 ARG A CA 1
ATOM 945 C C . ARG A 1 134 ? -20.362 15.362 12.753 1.00 98.25 134 ARG A C 1
ATOM 947 O O . ARG A 1 134 ? -20.515 15.975 11.696 1.00 98.25 134 ARG A O 1
ATOM 954 N N . GLY A 1 135 ? -21.029 14.240 13.033 1.00 98.12 135 GLY A N 1
ATOM 955 C CA . GLY A 1 135 ? -22.032 13.635 12.150 1.00 98.12 135 GLY A CA 1
ATOM 956 C C . GLY A 1 135 ? -21.465 13.111 10.825 1.00 98.12 135 GLY A C 1
ATOM 957 O O . GLY A 1 135 ? -22.093 13.266 9.777 1.00 98.12 135 GLY A O 1
ATOM 958 N N . ALA A 1 136 ? -20.259 12.540 10.842 1.00 98.44 136 ALA A N 1
ATOM 959 C CA . ALA A 1 136 ? -19.628 11.972 9.656 1.00 98.44 136 ALA A CA 1
ATOM 960 C C . ALA A 1 136 ? -20.389 10.743 9.126 1.00 98.44 136 ALA A C 1
ATOM 962 O O . ALA A 1 136 ? -20.956 9.959 9.883 1.00 98.44 136 ALA A O 1
ATOM 963 N N . THR A 1 137 ? -20.357 10.528 7.808 1.00 98.44 137 THR A N 1
ATOM 964 C CA . THR A 1 137 ? -20.798 9.255 7.218 1.00 98.44 137 THR A CA 1
ATOM 965 C C . THR A 1 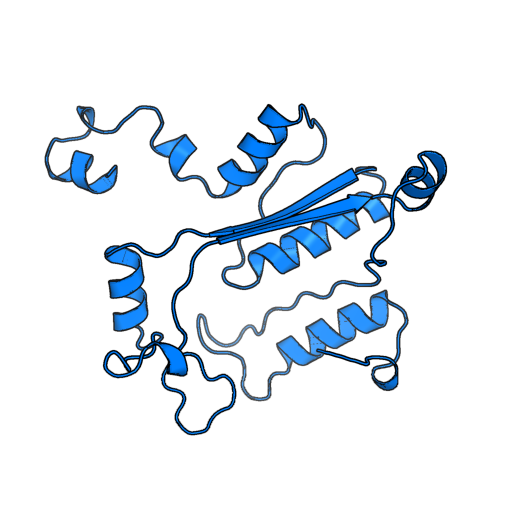137 ? -19.719 8.195 7.416 1.00 98.44 137 THR A C 1
ATOM 967 O O . THR A 1 137 ? -18.585 8.387 6.978 1.00 98.44 137 THR A O 1
ATOM 970 N N . ILE A 1 138 ? -20.083 7.074 8.037 1.00 98.56 138 ILE A N 1
ATOM 971 C CA . ILE A 1 138 ? -19.178 5.959 8.327 1.00 98.56 138 ILE A CA 1
ATOM 972 C C . ILE A 1 138 ? -19.451 4.832 7.328 1.00 98.56 138 ILE A C 1
ATOM 974 O O . ILE A 1 138 ? -20.566 4.319 7.254 1.00 98.56 138 ILE A O 1
ATOM 978 N N . TYR A 1 139 ? -18.434 4.460 6.548 1.00 98.44 139 TYR A N 1
ATOM 979 C CA . TYR A 1 139 ? -18.528 3.374 5.562 1.00 98.44 139 TYR A CA 1
ATOM 980 C C . TYR A 1 139 ? -18.234 1.996 6.160 1.00 98.44 139 TYR A C 1
ATOM 982 O O . TYR A 1 139 ? -18.712 0.985 5.654 1.00 98.44 139 TYR A O 1
ATOM 990 N N . GLY A 1 140 ? -17.431 1.959 7.219 1.00 97.94 140 GLY A N 1
ATOM 991 C CA . GLY A 1 140 ? -16.997 0.748 7.895 1.00 97.94 140 GLY A CA 1
ATOM 992 C C . GLY A 1 140 ? -15.964 1.078 8.963 1.00 97.94 140 GLY A C 1
ATOM 993 O O . GLY A 1 140 ? -15.544 2.228 9.097 1.00 97.94 140 GLY A O 1
ATOM 994 N N . GLU A 1 141 ? -15.557 0.056 9.702 1.00 97.88 141 GLU A N 1
ATOM 995 C CA . GLU A 1 141 ? -14.590 0.158 10.789 1.00 97.88 141 GLU A CA 1
ATOM 996 C C . GLU A 1 141 ? -13.334 -0.650 10.442 1.00 97.88 141 GLU A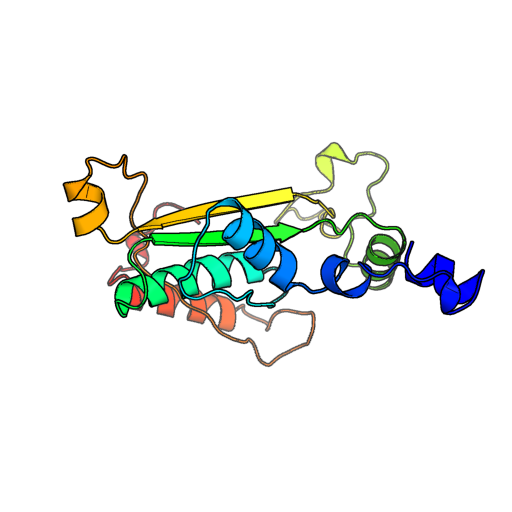 C 1
ATOM 998 O O . GLU A 1 141 ? -13.419 -1.791 9.978 1.00 97.88 141 GLU A O 1
ATOM 1003 N N . ALA A 1 142 ? -12.157 -0.051 10.630 1.00 97.44 142 ALA A N 1
ATOM 1004 C CA . ALA A 1 142 ? -10.885 -0.745 10.472 1.00 97.44 142 ALA A CA 1
ATOM 1005 C C . ALA A 1 142 ? -10.577 -1.511 11.767 1.00 97.44 142 ALA A C 1
ATOM 1007 O O . ALA A 1 142 ? -10.114 -0.927 12.741 1.00 97.44 142 ALA A O 1
ATOM 1008 N N . MET A 1 143 ? -10.873 -2.813 11.772 1.00 97.25 143 MET A N 1
ATOM 1009 C CA . MET A 1 143 ? -10.857 -3.631 12.993 1.00 97.25 143 MET A CA 1
ATOM 1010 C C . MET A 1 143 ? -9.487 -4.224 13.340 1.00 97.25 143 MET A C 1
ATOM 1012 O O . MET A 1 143 ? -9.234 -4.539 14.497 1.00 97.25 143 MET A O 1
ATOM 1016 N N . GLY A 1 144 ? -8.603 -4.424 12.361 1.00 97.94 144 GLY A N 1
ATOM 1017 C CA . GLY A 1 144 ? -7.321 -5.077 12.611 1.00 97.94 144 GLY A CA 1
ATOM 1018 C C . GLY A 1 144 ? -6.358 -5.015 11.435 1.00 97.94 144 GLY A C 1
ATOM 1019 O O . GLY A 1 144 ? -6.758 -4.873 10.279 1.00 97.94 144 GLY A O 1
ATOM 1020 N N . TYR A 1 145 ? -5.068 -5.123 11.745 1.00 98.31 145 TYR A N 1
ATOM 1021 C CA . TYR A 1 145 ? -3.974 -5.041 10.789 1.00 98.31 145 TYR A CA 1
ATOM 1022 C C . TYR A 1 145 ? -2.835 -5.988 11.182 1.00 98.31 145 TYR A C 1
ATOM 1024 O O . TYR A 1 145 ? -2.301 -5.944 12.289 1.00 98.31 145 TYR A O 1
ATOM 1032 N N . GLY A 1 146 ? -2.419 -6.823 10.231 1.00 98.12 146 GLY A N 1
ATOM 1033 C CA . GLY A 1 146 ? -1.303 -7.746 10.387 1.00 98.12 146 GLY A CA 1
ATOM 1034 C C . GLY A 1 146 ? -0.277 -7.566 9.276 1.00 98.12 146 GLY A C 1
ATOM 1035 O O . GLY A 1 146 ? -0.632 -7.484 8.102 1.00 98.12 146 GLY A O 1
ATOM 1036 N N . ALA A 1 147 ? 1.000 -7.547 9.651 1.00 98.00 147 ALA A N 1
ATOM 1037 C CA . ALA A 1 147 ? 2.122 -7.507 8.723 1.00 98.00 147 ALA A CA 1
ATOM 1038 C C . ALA A 1 147 ? 3.180 -8.529 9.138 1.00 98.00 147 ALA A C 1
ATOM 1040 O O . ALA A 1 147 ? 3.507 -8.668 10.318 1.00 98.00 147 ALA A O 1
ATOM 1041 N N . THR A 1 148 ? 3.716 -9.251 8.159 1.00 98.12 148 THR A N 1
ATOM 1042 C CA . THR A 1 148 ? 4.750 -10.271 8.357 1.00 98.12 148 THR A CA 1
ATOM 1043 C C . THR A 1 148 ? 5.720 -10.274 7.187 1.00 98.12 148 THR A C 1
ATOM 1045 O O . THR A 1 148 ? 5.365 -9.844 6.093 1.00 98.12 148 THR A O 1
ATOM 1048 N N . ASP A 1 149 ? 6.902 -10.844 7.400 1.00 97.19 149 ASP A N 1
ATOM 1049 C CA . ASP A 1 149 ? 7.872 -11.139 6.348 1.00 97.19 149 ASP A CA 1
ATOM 1050 C C . ASP A 1 149 ? 8.002 -12.665 6.185 1.00 97.19 149 ASP A C 1
ATOM 1052 O O . ASP A 1 149 ? 7.954 -13.415 7.169 1.00 97.19 149 ASP A O 1
ATOM 1056 N N . ASP A 1 150 ? 8.126 -13.121 4.941 1.00 96.94 150 ASP A N 1
ATOM 1057 C CA . ASP A 1 150 ? 8.350 -14.529 4.601 1.00 96.94 150 ASP A CA 1
ATOM 1058 C C . ASP A 1 150 ? 9.785 -14.974 4.919 1.00 96.94 150 ASP A C 1
ATOM 1060 O O . ASP A 1 150 ? 10.022 -16.162 5.129 1.00 96.94 150 ASP A O 1
ATOM 1064 N N . ALA A 1 151 ? 10.744 -14.040 4.924 1.00 96.50 151 ALA A N 1
ATOM 1065 C CA . ALA A 1 151 ? 12.177 -14.271 5.100 1.00 96.50 151 ALA A CA 1
ATOM 1066 C C . ALA A 1 151 ? 12.741 -15.391 4.196 1.00 96.50 151 ALA A C 1
ATOM 1068 O O . ALA A 1 151 ? 13.659 -16.113 4.583 1.00 96.50 151 ALA A O 1
ATOM 1069 N N . ASN A 1 152 ? 12.183 -15.540 2.987 1.00 96.12 152 ASN A N 1
ATOM 1070 C CA . ASN A 1 152 ? 12.459 -16.664 2.087 1.00 96.12 152 ASN A CA 1
ATOM 1071 C C . ASN A 1 152 ? 13.230 -16.251 0.823 1.00 96.12 152 ASN A C 1
ATOM 1073 O O . ASN A 1 152 ? 14.367 -16.664 0.611 1.00 96.12 152 ASN A O 1
ATOM 1077 N N . HIS A 1 153 ? 12.616 -15.442 -0.040 1.00 96.31 153 HIS A N 1
ATOM 1078 C CA . HIS A 1 153 ? 13.207 -15.026 -1.309 1.00 96.31 153 HIS A CA 1
ATOM 1079 C C . HIS A 1 153 ? 12.773 -13.600 -1.646 1.00 96.31 153 HIS A C 1
ATOM 1081 O O . HIS A 1 153 ? 11.638 -13.214 -1.395 1.00 96.31 153 HIS A O 1
ATOM 1087 N N . ILE A 1 154 ? 13.665 -12.820 -2.261 1.00 94.75 154 ILE A N 1
ATOM 1088 C CA . ILE A 1 154 ? 13.463 -11.376 -2.479 1.00 94.75 154 ILE A CA 1
ATOM 1089 C C . ILE A 1 154 ? 12.256 -11.033 -3.370 1.00 94.75 154 ILE A C 1
ATOM 1091 O O . ILE A 1 154 ? 11.692 -9.952 -3.252 1.00 94.75 154 ILE A O 1
ATOM 1095 N N . VAL A 1 155 ? 11.856 -11.940 -4.268 1.00 94.12 155 VAL A N 1
ATOM 1096 C CA . VAL A 1 155 ? 10.727 -11.729 -5.202 1.00 94.12 155 VAL A CA 1
ATOM 1097 C C . VAL A 1 155 ? 9.772 -12.918 -5.318 1.00 94.12 155 VAL A C 1
ATOM 1099 O O . VAL A 1 155 ? 8.840 -12.870 -6.113 1.00 94.12 155 VAL A O 1
ATOM 1102 N N . GLN A 1 156 ? 10.010 -14.004 -4.576 1.00 93.44 156 GLN A N 1
ATOM 1103 C CA . GLN A 1 156 ? 9.137 -15.183 -4.609 1.00 93.44 156 GLN A CA 1
ATOM 1104 C C . GLN A 1 156 ? 8.566 -15.417 -3.211 1.00 93.44 156 GLN A C 1
ATOM 1106 O O . GLN A 1 156 ? 9.331 -15.353 -2.247 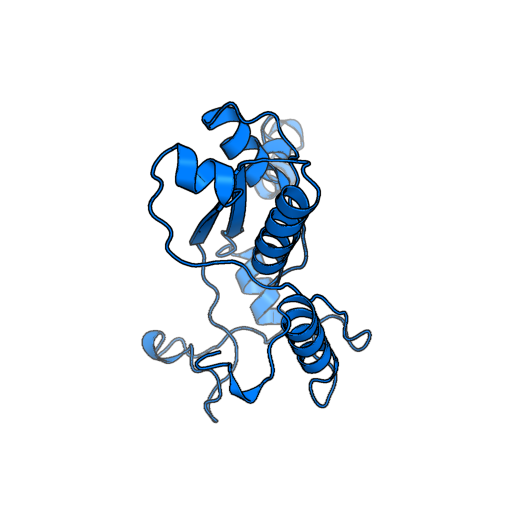1.00 93.44 156 GLN A O 1
ATOM 1111 N N . PRO A 1 157 ? 7.259 -15.702 -3.092 1.00 94.06 157 PRO A N 1
ATOM 1112 C CA . PRO A 1 157 ? 6.664 -16.002 -1.798 1.00 94.06 157 PRO A CA 1
ATOM 1113 C C . PRO A 1 157 ? 7.260 -17.286 -1.212 1.00 94.06 157 PRO A C 1
ATOM 1115 O O . PRO A 1 157 ? 7.744 -18.156 -1.946 1.00 94.06 157 PRO A O 1
ATOM 1118 N N . ALA A 1 158 ? 7.205 -17.420 0.111 1.00 94.25 158 ALA A N 1
ATOM 1119 C CA . ALA A 1 158 ? 7.518 -18.681 0.769 1.00 94.25 158 ALA A CA 1
ATOM 1120 C C . ALA A 1 158 ? 6.587 -19.805 0.269 1.00 94.25 158 ALA A C 1
ATOM 1122 O O . ALA A 1 158 ? 5.375 -19.590 0.119 1.00 94.25 158 ALA A O 1
ATOM 1123 N N . PRO A 1 159 ? 7.111 -21.023 0.028 1.00 93.94 159 PRO A N 1
ATOM 1124 C CA . PRO A 1 159 ? 6.270 -22.183 -0.242 1.00 93.94 159 PRO A CA 1
ATOM 1125 C C . PRO A 1 159 ? 5.220 -22.370 0.862 1.00 93.94 159 PRO A C 1
ATOM 1127 O O . PRO A 1 159 ? 5.504 -22.167 2.038 1.00 93.94 159 PRO A O 1
ATOM 1130 N N . GLY A 1 160 ? 3.995 -22.743 0.491 1.00 94.00 160 GLY A N 1
ATOM 1131 C CA . GLY A 1 160 ? 2.911 -22.983 1.453 1.00 94.00 160 GLY A CA 1
ATOM 1132 C C . GLY A 1 160 ? 2.220 -21.728 2.007 1.00 94.00 160 GLY A C 1
ATOM 1133 O O . GLY A 1 160 ? 1.181 -21.867 2.642 1.00 94.00 160 GLY A O 1
ATOM 1134 N N . GLY A 1 161 ? 2.723 -20.517 1.731 1.00 94.62 161 GLY A N 1
ATOM 1135 C CA . GLY A 1 161 ? 2.025 -19.263 2.056 1.00 94.62 161 GLY A CA 1
ATOM 1136 C C . GLY A 1 161 ? 1.943 -18.938 3.552 1.00 94.62 161 GLY A C 1
ATOM 1137 O O . GLY A 1 161 ? 1.053 -18.200 3.974 1.00 94.62 161 GLY A O 1
ATOM 1138 N N . GLU A 1 162 ? 2.852 -19.483 4.363 1.00 95.50 162 GLU A N 1
ATOM 1139 C CA . GLU A 1 162 ? 2.797 -19.358 5.822 1.00 95.50 162 GLU A CA 1
ATOM 1140 C C . GLU A 1 162 ? 2.865 -17.907 6.312 1.00 95.50 162 GLU A C 1
ATOM 1142 O O . GLU A 1 162 ? 2.166 -17.566 7.264 1.00 95.50 162 GLU A O 1
ATOM 1147 N N . GLY A 1 163 ? 3.670 -17.036 5.690 1.00 96.56 163 GLY A N 1
ATOM 1148 C CA . GLY A 1 163 ? 3.724 -15.625 6.085 1.00 96.56 163 GLY A CA 1
ATOM 1149 C C . GLY A 1 163 ? 2.400 -14.917 5.836 1.00 96.56 163 GLY A C 1
ATOM 1150 O O . GLY A 1 163 ? 1.844 -14.337 6.763 1.00 96.56 163 GLY A O 1
ATOM 1151 N N . ALA A 1 164 ? 1.815 -15.073 4.647 1.00 96.69 164 ALA A N 1
ATOM 1152 C CA . ALA A 1 164 ? 0.481 -14.543 4.360 1.00 96.69 164 ALA A CA 1
ATOM 1153 C C . ALA A 1 164 ? -0.579 -15.066 5.351 1.00 96.69 164 ALA A C 1
ATOM 1155 O O . ALA A 1 164 ? -1.384 -14.287 5.862 1.00 96.69 164 ALA A O 1
ATOM 1156 N N . ALA A 1 165 ? -0.545 -16.361 5.688 1.00 97.56 165 ALA A N 1
ATOM 1157 C CA . ALA A 1 165 ? -1.439 -16.944 6.689 1.00 97.56 165 ALA A CA 1
ATOM 1158 C C . ALA A 1 165 ? -1.243 -16.328 8.086 1.00 97.56 165 ALA A C 1
ATOM 1160 O O . ALA A 1 165 ? -2.224 -16.009 8.761 1.00 97.56 165 ALA A O 1
ATOM 1161 N N . ARG A 1 166 ? 0.007 -16.097 8.511 1.00 97.94 166 ARG A N 1
ATOM 1162 C CA . ARG A 1 166 ? 0.314 -15.407 9.774 1.00 97.94 166 ARG A CA 1
ATOM 1163 C C . ARG A 1 166 ? -0.167 -13.956 9.765 1.00 97.94 166 ARG A C 1
ATOM 1165 O O . ARG A 1 166 ? -0.745 -13.532 10.759 1.00 97.94 166 ARG A O 1
ATOM 1172 N N . ALA A 1 167 ? 0.026 -13.211 8.675 1.00 98.50 167 ALA A N 1
ATOM 1173 C CA . ALA A 1 167 ? -0.463 -11.836 8.559 1.00 98.50 167 ALA A CA 1
ATOM 1174 C C . ALA A 1 167 ? -1.988 -11.763 8.716 1.00 98.50 167 ALA A C 1
ATOM 1176 O O . ALA A 1 167 ? -2.481 -10.954 9.502 1.00 98.50 167 ALA A O 1
ATOM 1177 N N . MET A 1 168 ? -2.729 -12.658 8.052 1.00 98.31 168 MET A N 1
ATOM 1178 C CA . MET A 1 168 ? -4.181 -12.772 8.237 1.00 98.31 168 MET A CA 1
ATOM 1179 C C . MET A 1 168 ? -4.543 -13.118 9.688 1.00 98.31 168 MET A C 1
ATOM 1181 O O . MET A 1 168 ? -5.427 -12.490 10.263 1.00 98.31 168 MET A O 1
ATOM 1185 N N . GLY A 1 169 ? -3.832 -14.064 10.310 1.00 98.44 169 GLY A N 1
ATOM 1186 C CA . GLY A 1 169 ? -4.047 -14.438 11.711 1.00 98.44 169 GLY A CA 1
ATOM 1187 C C . GLY A 1 169 ? -3.809 -13.292 12.701 1.00 98.44 169 GLY A C 1
ATOM 1188 O O . GLY A 1 169 ? -4.584 -13.131 13.639 1.00 98.44 169 GLY A O 1
ATOM 1189 N N . LEU A 1 170 ? -2.784 -12.462 12.479 1.00 98.56 170 LEU A N 1
ATOM 1190 C CA . LEU A 1 170 ? -2.523 -11.271 13.295 1.00 98.56 170 LEU A CA 1
ATOM 1191 C C . LEU A 1 170 ? -3.644 -10.235 13.157 1.00 98.56 170 LEU A C 1
ATOM 1193 O O . LEU A 1 170 ? -4.108 -9.716 14.169 1.00 98.56 170 LEU A O 1
ATOM 1197 N N . ALA A 1 171 ? -4.110 -9.978 11.930 1.00 98.62 171 ALA A N 1
ATOM 1198 C CA . ALA A 1 171 ? -5.212 -9.050 11.686 1.00 98.62 171 ALA A CA 1
ATOM 1199 C C . ALA A 1 171 ? -6.515 -9.522 12.356 1.00 98.62 171 ALA A C 1
ATOM 1201 O O . ALA A 1 171 ? -7.197 -8.728 12.998 1.00 98.62 171 ALA A O 1
ATOM 1202 N N . LEU A 1 172 ? -6.827 -10.819 12.261 1.00 98.62 172 LEU A N 1
ATOM 1203 C CA . LEU A 1 172 ? -7.980 -11.434 12.927 1.00 98.62 172 LEU A CA 1
ATOM 1204 C C . LEU A 1 172 ? -7.870 -11.379 14.451 1.00 98.62 172 LEU A C 1
ATOM 1206 O O . LEU A 1 172 ? -8.833 -11.022 15.125 1.00 98.62 172 LEU A O 1
ATOM 1210 N N . SER A 1 173 ? -6.692 -11.703 14.992 1.00 98.38 173 SER A N 1
ATOM 1211 C CA . SER A 1 173 ? -6.442 -11.658 16.433 1.00 98.38 173 SER A CA 1
ATOM 1212 C C . SER A 1 173 ? -6.587 -10.248 16.988 1.00 98.38 173 SER A C 1
ATOM 1214 O O . SER A 1 173 ? -7.097 -10.092 18.093 1.00 98.38 173 SER A O 1
ATOM 1216 N N . GLU A 1 174 ? -6.133 -9.231 16.257 1.00 98.12 174 GLU A N 1
ATOM 1217 C CA . GLU A 1 174 ? -6.335 -7.839 16.651 1.00 98.12 174 GLU A CA 1
ATOM 1218 C C . GLU A 1 174 ? -7.812 -7.443 16.585 1.00 98.12 174 GLU A C 1
ATOM 1220 O O . GLU A 1 174 ? -8.320 -6.832 17.521 1.00 98.12 174 GLU A O 1
ATOM 1225 N N . ALA A 1 175 ? -8.501 -7.844 15.516 1.00 98.06 175 ALA A N 1
ATOM 1226 C CA . ALA A 1 175 ? -9.929 -7.600 15.343 1.00 98.06 175 ALA A CA 1
ATOM 1227 C C . ALA A 1 175 ? -10.809 -8.396 16.322 1.00 98.06 175 ALA A C 1
ATOM 1229 O O . ALA A 1 175 ? -12.013 -8.155 16.387 1.00 98.06 175 ALA A O 1
ATOM 1230 N N . ASN A 1 176 ? -10.227 -9.346 17.064 1.00 98.06 176 ASN A N 1
ATOM 1231 C CA . ASN A 1 176 ? -10.935 -10.307 17.904 1.00 98.06 176 ASN A CA 1
ATOM 1232 C C . ASN A 1 176 ? -12.045 -11.048 17.128 1.00 98.06 176 ASN A C 1
ATOM 1234 O O . ASN A 1 176 ? -13.179 -11.168 17.596 1.00 98.06 176 ASN A O 1
ATOM 1238 N N . LEU A 1 177 ? -11.712 -11.507 15.916 1.00 98.38 177 LEU A N 1
ATOM 1239 C CA . LEU A 1 177 ? -12.612 -12.236 15.024 1.00 98.38 177 LEU A CA 1
ATOM 1240 C C . LEU A 1 177 ? -12.098 -13.647 14.738 1.00 98.38 177 LEU A C 1
ATOM 1242 O O . LEU A 1 177 ? -10.910 -13.863 14.497 1.00 98.38 177 LEU A O 1
ATOM 1246 N N . ASP A 1 178 ? -13.028 -14.592 14.665 1.00 98.00 178 ASP A N 1
ATOM 1247 C CA . ASP A 1 178 ? -12.771 -15.937 14.170 1.00 98.00 178 ASP A CA 1
ATOM 1248 C C . ASP A 1 178 ? -12.791 -15.971 12.628 1.00 98.00 178 ASP A C 1
ATOM 1250 O O . ASP A 1 178 ? -13.597 -15.274 12.002 1.00 98.00 178 ASP A O 1
ATOM 1254 N N . PRO A 1 179 ? -12.002 -16.850 11.972 1.00 97.75 179 PRO A N 1
ATOM 1255 C CA . PRO A 1 179 ? -11.983 -16.962 10.509 1.00 97.75 179 PRO A CA 1
ATOM 1256 C C . PRO A 1 179 ? -13.361 -17.202 9.874 1.00 97.75 179 PRO A C 1
ATOM 1258 O O . PRO A 1 179 ? -13.629 -16.726 8.775 1.00 97.75 179 PRO A O 1
ATOM 1261 N N . GLY A 1 180 ? -14.256 -17.915 10.570 1.00 98.19 180 GLY A N 1
ATOM 1262 C CA . GLY A 1 180 ? -15.617 -18.195 10.097 1.00 98.19 180 GLY A CA 1
ATOM 1263 C C . GLY A 1 180 ? -16.528 -16.963 10.013 1.00 98.19 180 GLY A C 1
ATOM 1264 O O . GLY A 1 180 ? -17.612 -17.056 9.444 1.00 98.19 180 GLY A O 1
ATOM 1265 N N . GLN A 1 181 ? -16.103 -15.821 10.560 1.00 98.00 181 GLN A N 1
ATOM 1266 C CA . GLN A 1 181 ? -16.824 -14.549 10.486 1.00 98.00 181 GLN A CA 1
ATOM 1267 C C . GLN A 1 181 ? -16.445 -13.726 9.243 1.00 98.00 181 GLN A C 1
ATOM 1269 O O . GLN A 1 181 ? -17.074 -12.702 8.973 1.00 98.00 181 GLN A O 1
ATOM 1274 N N . ILE A 1 182 ? -15.440 -14.156 8.472 1.00 98.19 182 ILE A N 1
ATOM 1275 C CA . ILE A 1 182 ? -14.988 -13.451 7.270 1.00 98.19 182 ILE A CA 1
ATOM 1276 C C . ILE A 1 182 ? -15.854 -13.843 6.076 1.00 98.19 182 ILE A C 1
ATOM 1278 O O . ILE A 1 182 ? -15.806 -14.970 5.589 1.00 98.19 182 ILE A O 1
ATOM 1282 N N . GLY A 1 183 ? -16.650 -12.887 5.595 1.00 98.12 183 GLY A N 1
ATOM 1283 C CA . GLY A 1 183 ? -17.538 -13.090 4.449 1.00 98.12 183 GLY A CA 1
ATOM 1284 C C . GLY A 1 183 ? -16.868 -12.913 3.084 1.00 98.12 183 GLY A C 1
ATOM 1285 O O . GLY A 1 183 ? -17.403 -13.393 2.087 1.00 98.12 183 GLY A O 1
ATOM 1286 N N . TYR A 1 184 ? -15.731 -12.212 3.018 1.00 98.12 184 TYR A N 1
ATOM 1287 C CA . TYR A 1 184 ? -15.062 -11.874 1.762 1.00 98.12 184 TYR A CA 1
ATOM 1288 C C . TYR A 1 184 ? -13.561 -11.616 1.962 1.00 98.12 184 TYR A C 1
ATOM 1290 O O . TYR A 1 184 ? -13.169 -11.048 2.983 1.00 98.12 184 TYR A O 1
ATOM 1298 N N . ILE A 1 185 ? -12.758 -12.020 0.970 1.00 95.81 185 ILE A N 1
ATOM 1299 C CA . ILE A 1 185 ? -11.327 -11.716 0.805 1.00 95.81 185 ILE A CA 1
ATOM 1300 C C . ILE A 1 185 ? -11.117 -11.263 -0.639 1.00 95.81 185 ILE A C 1
ATOM 1302 O O . ILE A 1 185 ? -11.547 -12.017 -1.542 1.00 95.81 185 ILE A O 1
#

pLDDT: mean 96.65, std 3.17, range [67.81, 98.69]

Foldseek 3Di:
DQVCLCVVPNPVSHDPCNCCVPDQQNVQVVVCVVVVPDFDGDFDDDDPCRQVVQVQVQVVCVVVVSDFKDKGGDWDDQPDPVSVVVCVVVQAAQPPPVCPVCQADPPDPPHRHHHDDGDIDIDIDGDPVVCVVVVHDDPDDQQFWFAFDQPPDPPDHDPPCVRVVRRVVRRCVSSVHDPVPDPDD

Radius of gyration: 20.27 Å; chains: 1; bounding box: 47×45×49 Å

Secondary structure (DSSP, 8-state):
-HHHHHHHH-GGGS-TTTTTTT-TTHHHHHHHHHHT--S-------GGGHHHHHHHHHHHHHHTTS-SEEEEEEEE---SHHHHHHHHHTT-B----S-GGG---TT-TT--SBPP--EEEEEEEE-HHHHHHTTPPP-------------S-SSSPPGGGHHHHHHHHHHHHHHT--GGG----